Protein AF-A0A7J7FE25-F1 (afdb_monomer_lite)

InterPro domains:
  IPR002515 Zinc finger, C2H2C-type [PF01530] (8-36)
  IPR002515 Zinc finger, C2H2C-type [PF01530] (62-88)
  IPR002515 Zinc finger, C2H2C-type [PS51802] (1-43)
  IPR002515 Zinc finger, C2H2C-type [PS51802] (53-96)
  IPR036060 Zinc finger, C2H2C-type superfamily [SSF103637] (8-42)
  IPR036060 Zinc finger, C2H2C-type superfamily [SSF103637] (60-98)

Radius of gyration: 46.22 Å; chains: 1; bounding box: 80×57×125 Å

Sequence (240 aa):
MSLLCLSRCPVIGCDGQGHISGKYTSHRTASGCPLAAKRQKENPLNGAPLSWKLNKQELPHCPLPGCNGLGHVNNVFVTHRSLSGCPLNAQALKKSKVSEELMTIKLKATGGLESDEEIRHLDEEIKELNESNLKIEADMMKLQTQITSMESNLKTIEEENKLIEQNNESLLKELAGLSQALISSLADIQLPQMGPISEQNFEAYVNTLTDMYSNLERDYSPECKALLESIKQAVKGIHV

Organism: Diceros bicornis minor (NCBI:txid77932)

Structure (mmCIF, N/CA/C/O backbone):
data_AF-A0A7J7FE25-F1
#
_entry.id   AF-A0A7J7FE25-F1
#
loop_
_atom_site.group_PDB
_atom_site.id
_atom_site.type_symbol
_atom_site.label_atom_id
_atom_site.label_alt_id
_atom_site.label_comp_id
_atom_site.label_asym_id
_atom_site.label_entity_id
_atom_site.label_seq_id
_atom_site.pdbx_PDB_ins_code
_atom_site.Cartn_x
_atom_site.Cartn_y
_atom_site.Cartn_z
_atom_site.occupancy
_atom_site.B_iso_or_equiv
_atom_site.auth_seq_id
_atom_site.auth_comp_id
_atom_site.auth_asym_id
_atom_site.auth_atom_id
_atom_site.pdbx_PDB_model_num
ATOM 1 N N . MET A 1 1 ? -8.020 -5.555 -20.719 1.00 45.22 1 MET A N 1
ATOM 2 C CA . MET A 1 1 ? -8.120 -4.672 -21.908 1.00 45.22 1 MET A CA 1
ATOM 3 C C . MET A 1 1 ? -9.509 -4.038 -21.897 1.00 45.22 1 MET A C 1
ATOM 5 O O . MET A 1 1 ? -10.451 -4.769 -21.657 1.00 45.22 1 MET A O 1
ATOM 9 N N . SER A 1 2 ? -9.724 -2.726 -22.010 1.00 34.84 2 SER A N 1
ATOM 10 C CA . SER A 1 2 ? -9.142 -1.819 -23.004 1.00 34.84 2 SER A CA 1
ATOM 11 C C . SER A 1 2 ? -9.165 -0.356 -22.531 1.00 34.84 2 SER A C 1
ATOM 13 O O . SER A 1 2 ? -10.234 0.215 -22.329 1.00 34.84 2 SER A O 1
ATOM 15 N N . LEU A 1 3 ? -7.987 0.272 -22.434 1.00 42.31 3 LEU A N 1
ATOM 16 C CA . LEU A 1 3 ? -7.853 1.727 -22.514 1.00 42.31 3 LEU A CA 1
ATOM 17 C C . LEU A 1 3 ? -8.131 2.154 -23.960 1.00 42.31 3 LEU A C 1
ATOM 19 O O . LEU A 1 3 ? -7.289 1.960 -24.830 1.00 42.31 3 LEU A O 1
ATOM 23 N N . LEU A 1 4 ? -9.288 2.756 -24.220 1.00 42.91 4 LEU A N 1
ATOM 24 C CA . LEU A 1 4 ? -9.568 3.471 -25.470 1.00 42.91 4 LEU A CA 1
ATOM 25 C C . LEU A 1 4 ? -10.278 4.791 -25.144 1.00 42.91 4 LEU A C 1
ATOM 27 O O . LEU A 1 4 ? -11.385 5.068 -25.595 1.00 42.91 4 LEU A O 1
ATOM 31 N N . CYS A 1 5 ? -9.615 5.640 -24.354 1.00 40.72 5 CYS A N 1
ATOM 32 C CA . CYS A 1 5 ? -9.923 7.065 -24.363 1.00 40.72 5 CYS A CA 1
ATOM 33 C C . CYS A 1 5 ? -9.354 7.623 -25.674 1.00 40.72 5 CYS A C 1
ATOM 35 O O . CYS A 1 5 ? -8.157 7.887 -25.796 1.00 40.72 5 CYS A O 1
ATOM 37 N N . LEU A 1 6 ? -10.199 7.676 -26.704 1.00 47.25 6 LEU A N 1
ATOM 38 C CA . LEU A 1 6 ? -9.849 8.167 -28.030 1.00 47.25 6 LEU A CA 1
ATOM 39 C C . LEU A 1 6 ? -9.483 9.656 -27.917 1.00 47.25 6 LEU A C 1
ATOM 41 O O . LEU A 1 6 ? -10.339 10.533 -27.869 1.00 47.25 6 LEU A O 1
ATOM 45 N N . SER A 1 7 ? -8.181 9.905 -27.835 1.00 59.66 7 SER A N 1
ATOM 46 C CA . SER A 1 7 ? -7.477 11.186 -27.792 1.00 59.66 7 SER A CA 1
ATOM 47 C C . SER A 1 7 ? -7.975 12.191 -28.844 1.00 59.66 7 SER A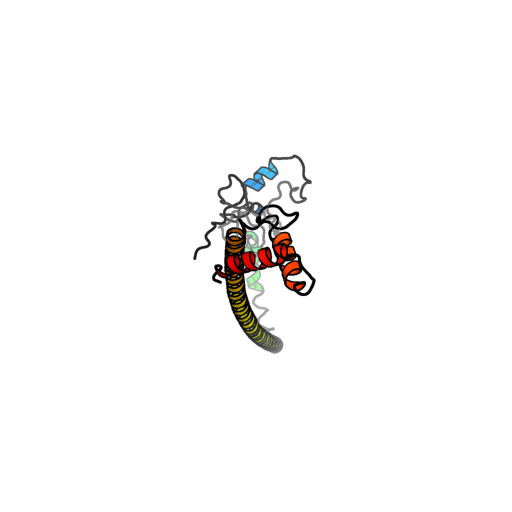 C 1
ATOM 49 O O . SER A 1 7 ? -7.418 12.279 -29.942 1.00 59.66 7 SER A O 1
ATOM 51 N N . ARG A 1 8 ? -9.034 12.934 -28.518 1.00 71.88 8 ARG A N 1
ATOM 52 C CA . ARG A 1 8 ? -9.567 14.052 -29.305 1.00 71.88 8 ARG A CA 1
ATOM 53 C C . ARG A 1 8 ? -8.902 15.363 -28.895 1.00 71.88 8 ARG A C 1
ATOM 55 O O . ARG A 1 8 ? -8.479 15.525 -27.754 1.00 71.88 8 ARG A O 1
ATOM 62 N N . CYS A 1 9 ? -8.826 16.301 -29.838 1.00 83.25 9 CYS A N 1
ATOM 63 C CA . CYS A 1 9 ? -8.342 17.651 -29.568 1.00 83.25 9 CYS A CA 1
ATOM 64 C C . CYS A 1 9 ? -9.198 18.328 -28.475 1.00 83.25 9 CYS A C 1
ATOM 66 O O . CYS A 1 9 ? -10.423 18.318 -28.596 1.00 83.25 9 CYS A O 1
ATOM 68 N N . PRO A 1 10 ? -8.595 18.961 -27.449 1.00 84.94 10 PRO A N 1
ATOM 69 C CA . PRO A 1 10 ? -9.332 19.597 -26.350 1.00 84.94 10 PRO A CA 1
ATOM 70 C C . PRO A 1 10 ? -10.000 20.934 -26.732 1.00 84.94 10 PRO A C 1
ATOM 72 O O . PRO A 1 10 ? -10.631 21.576 -25.896 1.00 84.94 10 PRO A O 1
ATOM 75 N N . VAL A 1 11 ? -9.852 21.399 -27.979 1.00 83.94 11 VAL A N 1
ATOM 76 C CA . VAL A 1 11 ? -10.404 22.682 -28.443 1.00 83.94 11 VAL A CA 1
ATOM 77 C C . VAL A 1 11 ? -11.897 22.535 -28.738 1.00 83.94 11 VAL A C 1
ATOM 79 O O . VAL A 1 11 ? -12.286 21.821 -29.660 1.00 83.94 11 VAL A O 1
ATOM 82 N N . ILE A 1 12 ? -12.737 23.255 -27.987 1.00 82.19 12 ILE A N 1
ATOM 83 C CA . ILE A 1 12 ? -14.201 23.205 -28.125 1.00 82.19 12 ILE A CA 1
ATOM 84 C C . ILE A 1 12 ? -14.641 23.626 -29.535 1.00 82.19 12 ILE A C 1
ATOM 86 O O . ILE A 1 12 ? -14.374 24.751 -29.985 1.00 82.19 12 ILE A O 1
ATOM 90 N N . GLY A 1 13 ? -15.341 22.710 -30.211 1.00 78.81 13 GLY A N 1
ATOM 91 C CA . GLY A 1 13 ? -15.794 22.854 -31.597 1.00 78.81 13 GLY A CA 1
ATOM 92 C C . GLY A 1 13 ? -14.765 22.426 -32.648 1.00 78.81 13 GLY A C 1
ATOM 93 O O . GLY A 1 13 ? -14.980 22.681 -33.828 1.00 78.81 13 GLY A O 1
ATOM 94 N N . CYS A 1 14 ? -13.652 21.805 -32.245 1.00 85.94 14 CYS A N 1
ATOM 95 C CA . CYS A 1 14 ? -12.693 21.195 -33.157 1.00 85.94 14 CYS A CA 1
ATOM 96 C C . CYS A 1 14 ? -12.960 19.692 -33.312 1.00 85.94 14 CYS A C 1
ATOM 98 O O . CYS A 1 14 ? -13.182 18.982 -32.333 1.00 85.94 14 CYS A O 1
ATOM 100 N N . ASP A 1 15 ? -12.896 19.200 -34.545 1.00 83.81 15 ASP A N 1
ATOM 101 C CA . ASP A 1 15 ? -13.119 17.799 -34.907 1.00 83.81 15 ASP A CA 1
ATOM 102 C C . ASP A 1 15 ? -11.829 16.954 -34.918 1.00 83.81 15 ASP A C 1
ATOM 104 O O . ASP A 1 15 ? -11.881 15.742 -35.121 1.00 83.81 15 ASP A O 1
ATOM 108 N N . GLY A 1 16 ? -10.670 17.576 -34.667 1.00 82.56 16 GLY A N 1
ATOM 109 C CA . GLY A 1 16 ? -9.362 16.916 -34.678 1.00 82.56 16 GLY A CA 1
ATOM 110 C C . GLY A 1 16 ? -8.754 16.743 -36.074 1.00 82.56 16 GLY A C 1
ATOM 111 O O . GLY A 1 16 ? -7.699 16.117 -36.192 1.00 82.56 16 GLY A O 1
ATOM 112 N N . GLN A 1 17 ? -9.371 17.295 -37.125 1.00 82.00 17 GLN A N 1
ATOM 113 C CA . GLN A 1 17 ? -8.855 17.211 -38.492 1.00 82.00 17 GLN A CA 1
ATOM 114 C C . GLN A 1 17 ? -7.869 18.337 -38.821 1.00 82.00 17 GLN A C 1
ATOM 116 O O . GLN A 1 17 ? -7.938 19.456 -38.303 1.00 82.00 17 GLN A O 1
ATOM 121 N N . GLY A 1 18 ? -6.916 18.019 -39.699 1.00 81.44 18 GLY A N 1
ATOM 122 C CA . GLY A 1 18 ? -5.832 18.916 -40.097 1.00 81.44 18 GLY A CA 1
ATOM 123 C C . GLY A 1 18 ? -4.853 19.221 -38.960 1.00 81.44 18 GLY A C 1
ATOM 124 O O . GLY A 1 18 ? -4.978 18.717 -37.850 1.00 81.44 18 GLY A O 1
ATOM 125 N N . HIS A 1 19 ? -3.853 20.056 -39.226 1.00 88.88 19 HIS A N 1
ATOM 126 C CA . HIS A 1 19 ? -2.882 20.514 -38.231 1.00 88.88 19 HIS A CA 1
ATOM 127 C C . HIS A 1 19 ? -2.435 21.932 -38.584 1.00 88.88 19 HIS A C 1
ATOM 129 O O . HIS A 1 19 ? -2.336 22.258 -39.764 1.00 88.88 19 HIS A O 1
ATOM 135 N N . ILE A 1 20 ? -2.122 22.774 -37.597 1.00 84.69 20 ILE A N 1
ATOM 136 C CA . ILE A 1 20 ? -1.723 24.183 -37.798 1.00 84.69 20 ILE A CA 1
ATOM 137 C C . ILE A 1 20 ? -0.572 24.347 -38.811 1.00 84.69 20 ILE A C 1
ATOM 139 O O . ILE A 1 20 ? -0.526 25.309 -39.571 1.00 84.69 20 ILE A O 1
ATOM 143 N N . SER A 1 21 ? 0.341 23.374 -38.865 1.00 77.75 21 SER A N 1
ATOM 144 C CA . SER A 1 21 ? 1.461 23.346 -39.819 1.00 77.75 21 SER A CA 1
ATOM 145 C C . SER A 1 21 ? 1.059 22.975 -41.258 1.00 77.75 21 SER A C 1
ATOM 147 O O . SER A 1 21 ? 1.904 23.074 -42.145 1.00 77.75 21 SER A O 1
ATOM 149 N N . GLY A 1 22 ? -0.152 22.459 -41.492 1.00 79.75 22 GLY A N 1
ATOM 150 C CA . GLY A 1 22 ? -0.623 21.971 -42.796 1.00 79.75 22 GLY A CA 1
ATOM 151 C C . GLY A 1 22 ? -0.014 20.642 -43.268 1.00 79.75 22 GLY A C 1
ATOM 152 O O . GLY A 1 22 ? -0.325 20.190 -44.362 1.00 79.75 22 GLY A O 1
ATOM 153 N N . LYS A 1 23 ? 0.862 20.018 -42.467 1.00 81.31 23 LYS A N 1
ATOM 154 C CA . LYS A 1 23 ? 1.604 18.793 -42.830 1.00 81.31 23 LYS A CA 1
ATOM 155 C C . LYS A 1 23 ? 0.944 17.491 -42.375 1.00 81.31 23 LYS A C 1
ATOM 157 O O . LYS A 1 23 ? 1.300 16.433 -42.873 1.00 81.31 23 LYS A O 1
ATOM 162 N N . TYR A 1 24 ? 0.022 17.567 -41.419 1.00 78.56 24 TYR A N 1
ATOM 163 C CA . TYR A 1 24 ? -0.640 16.404 -40.836 1.00 78.56 24 TYR A CA 1
ATOM 164 C C . TYR A 1 24 ? -2.145 16.509 -41.051 1.00 78.56 24 TYR A C 1
ATOM 166 O O . TYR A 1 24 ? -2.717 17.600 -40.986 1.00 78.56 24 TYR A O 1
ATOM 174 N N . THR A 1 25 ? -2.775 15.367 -41.305 1.00 83.44 25 THR A N 1
ATOM 175 C CA . THR A 1 25 ? -4.213 15.253 -41.585 1.00 83.44 25 THR A CA 1
ATOM 176 C C . THR A 1 25 ? -5.064 15.176 -40.318 1.00 83.44 25 THR A C 1
ATOM 178 O O . THR A 1 25 ? -6.281 15.310 -40.398 1.00 83.44 25 THR A O 1
ATOM 181 N N . SER A 1 26 ? -4.445 15.019 -39.145 1.00 85.75 26 SER A N 1
ATOM 182 C CA . SER A 1 26 ? -5.119 15.053 -37.846 1.00 85.75 26 SER A CA 1
ATOM 183 C C . SER A 1 26 ? -4.230 15.642 -36.752 1.00 85.75 26 SER A C 1
ATOM 185 O O . SER A 1 26 ? -3.005 15.720 -36.891 1.00 85.75 26 SER A O 1
ATOM 187 N N . HIS A 1 27 ? -4.856 16.052 -35.651 1.00 88.19 27 HIS A N 1
ATOM 188 C CA . HIS A 1 27 ? -4.193 16.547 -34.451 1.00 88.19 27 HIS A CA 1
ATOM 189 C C . HIS A 1 27 ? -4.965 16.132 -33.192 1.00 88.19 27 HIS A C 1
ATOM 191 O O . HIS A 1 27 ? -6.155 15.825 -33.234 1.00 88.19 27 HIS A O 1
ATOM 197 N N . ARG A 1 28 ? -4.275 16.125 -32.047 1.00 88.44 28 ARG A N 1
ATOM 198 C CA . ARG A 1 28 ? -4.843 15.694 -30.754 1.00 88.44 28 ARG A CA 1
ATOM 199 C C . ARG A 1 28 ? -4.622 16.706 -29.626 1.00 88.44 28 ARG A C 1
ATOM 201 O O . ARG A 1 28 ? -5.140 16.531 -28.533 1.00 88.44 28 ARG A O 1
ATOM 208 N N . THR A 1 29 ? -3.882 17.780 -29.891 1.00 81.00 29 THR A N 1
ATOM 209 C CA . THR A 1 29 ? -3.495 18.805 -28.912 1.00 81.00 29 THR A CA 1
ATOM 210 C C . THR A 1 29 ? -3.935 20.196 -29.368 1.00 81.00 29 THR A C 1
ATOM 212 O O . THR A 1 29 ? -4.052 20.461 -30.566 1.00 81.00 29 THR A O 1
ATOM 215 N N . ALA A 1 30 ? -4.142 21.116 -28.418 1.00 81.38 30 ALA A N 1
ATOM 216 C CA . ALA A 1 30 ? -4.541 22.494 -28.722 1.00 81.38 30 ALA A CA 1
ATOM 217 C C . ALA A 1 30 ? -3.481 23.265 -29.530 1.00 81.38 30 ALA A C 1
ATOM 219 O O . ALA A 1 30 ? -3.831 24.064 -30.394 1.00 81.38 30 ALA A O 1
ATOM 220 N N . SER A 1 31 ? -2.193 22.991 -29.302 1.00 82.00 31 SER A N 1
ATOM 221 C CA . SER A 1 31 ? -1.075 23.616 -30.024 1.00 82.00 31 SER A CA 1
ATOM 222 C C . SER A 1 31 ? -1.020 23.227 -31.503 1.00 82.00 31 SER A C 1
ATOM 224 O O . SER A 1 31 ? -0.622 24.034 -32.339 1.00 82.00 31 SER A O 1
ATOM 226 N N . GLY A 1 32 ? -1.461 22.014 -31.844 1.00 83.62 32 GLY A N 1
ATOM 227 C CA . GLY A 1 32 ? -1.573 21.541 -33.223 1.00 83.62 32 GLY A CA 1
ATOM 228 C C . GLY A 1 32 ? -2.872 21.951 -33.922 1.00 83.62 32 GLY A C 1
ATOM 229 O O . GLY A 1 32 ? -3.012 21.712 -35.120 1.00 83.62 32 GLY A O 1
ATOM 230 N N . CYS A 1 33 ? -3.822 22.561 -33.207 1.00 88.69 33 CYS A N 1
ATOM 231 C CA . CYS A 1 33 ? -5.174 22.810 -33.695 1.00 88.69 33 CYS A CA 1
ATOM 232 C C . CYS A 1 33 ? -5.250 24.036 -34.629 1.00 88.69 33 CYS A C 1
ATOM 234 O O . CYS A 1 33 ? -5.025 25.164 -34.179 1.00 88.69 33 CYS A O 1
ATOM 236 N N . PRO A 1 34 ? -5.686 23.881 -35.896 1.00 87.06 34 PRO A N 1
ATOM 237 C CA . PRO A 1 34 ? -5.885 25.010 -36.813 1.00 87.06 34 PRO A CA 1
ATOM 238 C C . PRO A 1 34 ? -6.923 26.018 -36.296 1.00 87.06 34 PRO A C 1
ATOM 240 O O . PRO A 1 34 ? -6.765 27.230 -36.443 1.00 87.06 34 PRO A O 1
ATOM 243 N N . LEU A 1 35 ? -7.981 25.510 -35.657 1.00 84.75 35 LEU A N 1
ATOM 244 C CA . LEU A 1 35 ? -9.101 26.308 -35.162 1.00 84.75 35 LEU A CA 1
ATOM 245 C C . LEU A 1 35 ? -8.702 27.200 -33.970 1.00 84.75 35 LEU A C 1
ATOM 247 O O . LEU A 1 35 ? -9.064 28.376 -33.937 1.00 84.75 35 LEU A O 1
ATOM 251 N N . ALA A 1 36 ? -7.884 26.690 -33.042 1.00 83.94 36 ALA A N 1
ATOM 252 C CA . ALA A 1 36 ? -7.311 27.480 -31.949 1.00 83.94 36 ALA A CA 1
ATOM 253 C C . ALA A 1 36 ? -6.358 28.571 -32.459 1.00 83.94 36 ALA A C 1
ATOM 255 O O . ALA A 1 36 ? -6.428 29.712 -32.006 1.00 83.94 36 ALA A O 1
ATOM 256 N N . ALA A 1 37 ? -5.524 28.247 -33.453 1.00 81.38 37 ALA A N 1
ATOM 257 C CA . ALA A 1 37 ? -4.622 29.210 -34.081 1.00 81.38 37 ALA A CA 1
ATOM 258 C C . ALA A 1 37 ? -5.371 30.358 -34.772 1.00 81.38 37 ALA A C 1
ATOM 260 O O . ALA A 1 37 ? -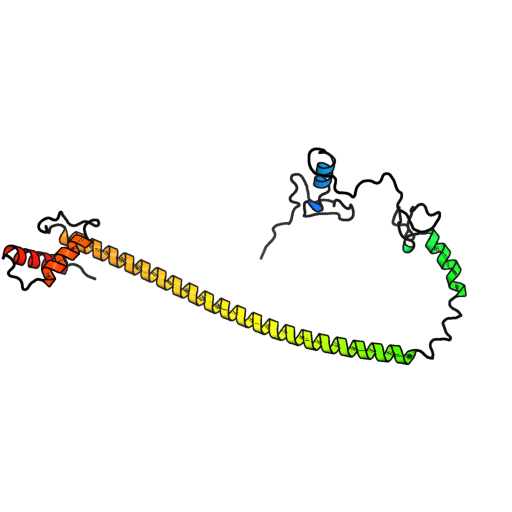4.947 31.512 -34.700 1.00 81.38 37 ALA A O 1
ATOM 261 N N . LYS A 1 38 ? -6.505 30.055 -35.419 1.00 80.81 38 LYS A N 1
ATOM 262 C CA . LYS A 1 38 ? -7.354 31.068 -36.054 1.00 80.81 38 LYS A CA 1
ATOM 263 C C . LYS A 1 38 ? -7.978 32.009 -35.016 1.00 80.81 38 LYS A C 1
ATOM 265 O O . LYS A 1 38 ? -7.879 33.218 -35.186 1.00 80.81 38 LYS A O 1
ATOM 270 N N . ARG A 1 39 ? -8.519 31.472 -33.912 1.00 78.25 39 ARG A N 1
ATOM 271 C CA . ARG A 1 39 ? -9.112 32.273 -32.819 1.00 78.25 39 ARG A CA 1
ATOM 272 C C . ARG A 1 39 ? -8.103 33.212 -32.149 1.00 78.25 39 ARG A C 1
ATOM 274 O O . ARG A 1 39 ? -8.448 34.341 -31.831 1.00 78.25 39 ARG A O 1
ATOM 281 N N . GLN A 1 40 ? -6.852 32.778 -31.992 1.00 66.88 40 GLN A N 1
ATOM 282 C CA . GLN A 1 40 ? -5.766 33.623 -31.473 1.00 66.88 40 GLN A CA 1
ATOM 283 C C . GLN A 1 40 ? -5.391 34.768 -32.427 1.00 66.88 40 GLN A C 1
ATOM 285 O O . GLN A 1 40 ? -5.022 35.847 -31.981 1.00 66.88 40 GLN A O 1
ATOM 290 N N . LYS A 1 41 ? -5.510 34.560 -33.743 1.00 64.44 41 LYS A N 1
ATOM 291 C CA . LYS A 1 41 ? -5.221 35.594 -34.748 1.00 64.44 41 LYS A CA 1
ATOM 292 C C . LYS A 1 41 ? -6.334 36.648 -34.862 1.00 64.44 41 LYS A C 1
ATOM 294 O O . LYS A 1 41 ? -6.073 37.744 -35.343 1.00 64.44 41 LYS A O 1
ATOM 299 N N . GLU A 1 42 ? -7.554 36.312 -34.447 1.00 58.12 42 GLU A N 1
ATOM 300 C CA . GLU A 1 42 ? -8.756 37.143 -34.623 1.00 58.12 42 GLU A CA 1
ATOM 301 C C . GLU A 1 42 ? -9.125 37.969 -33.371 1.00 58.12 42 GLU A C 1
ATOM 303 O O . GLU A 1 42 ? -9.978 38.844 -33.457 1.00 58.12 42 GLU A O 1
ATOM 308 N N . ASN A 1 43 ? -8.456 37.754 -32.227 1.00 44.25 43 ASN A N 1
ATOM 309 C CA . ASN A 1 43 ? -8.716 38.463 -30.966 1.00 44.25 43 ASN A CA 1
ATOM 310 C C . ASN A 1 43 ? -7.510 39.322 -30.517 1.00 44.25 43 ASN A C 1
ATOM 312 O O . ASN A 1 43 ? -6.665 38.833 -29.764 1.00 44.25 43 ASN A O 1
ATOM 316 N N . PRO A 1 44 ? -7.393 40.595 -30.942 1.00 50.19 44 PRO A N 1
ATOM 317 C CA . PRO A 1 44 ? -6.290 41.465 -30.551 1.00 50.19 44 PRO A CA 1
ATOM 318 C C . PRO A 1 44 ? -6.608 42.209 -29.245 1.00 50.19 44 PRO A C 1
ATOM 320 O O . PRO A 1 44 ? -6.666 43.437 -29.226 1.00 50.19 44 PRO A O 1
ATOM 323 N N . LEU A 1 45 ? -6.819 41.488 -28.141 1.00 48.66 45 LEU A N 1
ATOM 324 C CA . LEU A 1 45 ? -6.867 42.125 -26.824 1.00 48.66 45 LEU A CA 1
ATOM 325 C C . LEU A 1 45 ? -6.153 41.270 -25.769 1.00 48.66 45 LEU A C 1
ATOM 327 O O . LEU A 1 45 ? -6.643 40.222 -25.358 1.00 48.66 45 LEU A O 1
ATOM 331 N N . ASN A 1 46 ? -5.002 41.800 -25.347 1.00 42.00 46 ASN A N 1
ATOM 332 C CA . ASN A 1 46 ? -4.117 41.399 -24.250 1.00 42.00 46 ASN A CA 1
ATOM 333 C C . ASN A 1 46 ? -3.269 40.126 -24.404 1.00 42.00 46 ASN A C 1
ATOM 335 O O . ASN A 1 46 ? -3.688 39.012 -24.113 1.00 42.00 46 ASN A O 1
ATOM 339 N N . GLY A 1 47 ? -1.993 40.360 -24.722 1.00 33.72 47 GLY A N 1
ATOM 340 C CA . GLY A 1 47 ? -0.888 39.413 -24.581 1.00 33.72 47 GLY A CA 1
ATOM 341 C C . GLY A 1 47 ? 0.187 39.709 -25.620 1.00 33.72 47 GLY A C 1
ATOM 342 O O . GLY A 1 47 ? -0.098 39.664 -26.810 1.00 33.72 47 GLY A O 1
ATOM 343 N N . ALA A 1 48 ? 1.388 40.080 -25.175 1.00 36.28 48 ALA A N 1
ATOM 344 C CA . ALA A 1 48 ? 2.514 40.534 -25.997 1.00 36.28 48 ALA A CA 1
ATOM 345 C C . ALA A 1 48 ? 2.705 39.742 -27.314 1.00 36.28 48 ALA A C 1
ATOM 347 O O . ALA A 1 48 ? 2.570 38.514 -27.317 1.00 36.28 48 ALA A O 1
ATOM 348 N N . PRO A 1 49 ? 3.063 40.403 -28.433 1.00 38.81 49 PRO A N 1
ATOM 349 C CA . PRO A 1 49 ? 3.280 39.706 -29.690 1.00 38.81 49 PRO A CA 1
ATOM 350 C C . PRO A 1 49 ? 4.482 38.770 -29.544 1.00 38.81 49 PRO A C 1
ATOM 352 O O . PRO A 1 49 ? 5.614 39.210 -29.347 1.00 38.81 49 PRO A O 1
ATOM 355 N N . LEU A 1 50 ? 4.244 37.463 -29.661 1.00 38.03 50 LEU A N 1
ATOM 356 C CA . LEU A 1 50 ? 5.322 36.502 -29.857 1.00 38.03 50 LEU A CA 1
ATOM 357 C C . LEU A 1 50 ? 6.048 36.864 -31.160 1.00 38.03 50 LEU A C 1
ATOM 359 O O . LEU A 1 50 ? 5.457 36.881 -32.244 1.00 38.03 50 LEU A O 1
ATOM 363 N N . SER A 1 51 ? 7.336 37.163 -31.017 1.00 42.56 51 SER A N 1
ATOM 364 C CA . SER A 1 51 ? 8.265 37.694 -32.019 1.00 42.56 51 SER A CA 1
ATOM 365 C C . SER A 1 51 ? 8.603 36.695 -33.141 1.00 42.56 51 SER A C 1
ATOM 367 O O . SER A 1 51 ? 9.748 36.293 -33.313 1.00 42.56 51 SER A O 1
ATOM 369 N N . TRP A 1 52 ? 7.607 36.227 -33.901 1.00 41.47 52 TRP A N 1
ATOM 370 C CA . TRP A 1 52 ? 7.855 35.350 -35.061 1.00 41.47 52 TRP A CA 1
ATOM 371 C C . TRP A 1 52 ? 6.957 35.603 -36.277 1.00 41.47 52 TRP A C 1
ATOM 373 O O . TRP A 1 52 ? 7.036 34.885 -37.275 1.00 41.47 52 TRP A O 1
ATOM 383 N N . LYS A 1 53 ? 6.109 36.637 -36.246 1.00 41.75 53 LYS A N 1
ATOM 384 C CA . LYS A 1 53 ? 5.262 37.010 -37.389 1.00 41.75 53 LYS A CA 1
ATOM 385 C C . LYS A 1 53 ? 5.322 38.509 -37.678 1.00 41.75 53 LYS A C 1
ATOM 387 O O . LYS A 1 53 ? 4.306 39.190 -37.702 1.00 41.75 53 LYS A O 1
ATOM 392 N N . LEU A 1 54 ? 6.519 38.989 -37.995 1.00 41.44 54 LEU A N 1
ATOM 393 C CA . LEU A 1 54 ? 6.682 40.087 -38.940 1.00 41.44 54 LEU A CA 1
ATOM 394 C C . LEU A 1 54 ? 7.597 39.598 -40.062 1.00 41.44 54 LEU A C 1
ATOM 396 O O . LEU A 1 54 ? 8.804 39.775 -40.008 1.00 41.44 54 LEU A O 1
ATOM 400 N N . ASN A 1 55 ? 7.021 38.979 -41.088 1.00 31.69 55 ASN A N 1
ATOM 401 C CA . ASN A 1 55 ? 7.514 39.286 -42.419 1.00 31.69 55 ASN A CA 1
ATOM 402 C C . ASN A 1 55 ? 6.367 39.231 -43.419 1.00 31.69 55 ASN A C 1
ATOM 404 O O . ASN A 1 55 ? 5.585 38.276 -43.476 1.00 31.69 55 ASN A O 1
ATOM 408 N N . LYS A 1 56 ? 6.264 40.329 -44.157 1.00 35.97 56 LYS A N 1
ATOM 409 C CA . LYS A 1 56 ? 5.477 40.459 -45.373 1.00 35.97 56 LYS A CA 1
ATOM 410 C C . LYS A 1 56 ? 6.043 39.465 -46.399 1.00 35.97 56 LYS A C 1
ATOM 412 O O . LYS A 1 56 ? 7.160 38.993 -46.242 1.00 35.97 56 LYS A O 1
ATOM 417 N N . GLN A 1 57 ? 5.226 39.115 -47.389 1.00 45.53 57 GLN A N 1
ATOM 418 C CA . GLN A 1 57 ? 5.572 38.357 -48.601 1.00 45.53 57 GLN A CA 1
ATOM 419 C C . GLN A 1 57 ? 7.080 38.191 -48.863 1.00 45.53 57 GLN A C 1
ATOM 421 O O . GLN A 1 57 ? 7.679 39.060 -49.481 1.00 45.53 57 GLN A O 1
ATOM 426 N N . GLU A 1 58 ? 7.668 37.059 -48.484 1.00 43.38 58 GLU A N 1
ATOM 427 C CA . GLU A 1 58 ? 8.930 36.625 -49.079 1.00 43.38 58 GLU A CA 1
ATOM 428 C C . GLU A 1 58 ? 8.773 35.189 -49.567 1.00 43.38 58 GLU A C 1
ATOM 430 O O . GLU A 1 58 ? 8.408 34.272 -48.826 1.00 43.38 58 GLU A O 1
ATOM 435 N N . LEU A 1 59 ? 8.942 35.051 -50.882 1.00 52.84 59 LEU A N 1
ATOM 436 C CA . LEU A 1 59 ? 8.969 33.811 -51.647 1.00 52.84 59 LEU A CA 1
ATOM 437 C C . LEU A 1 59 ? 9.865 32.757 -50.960 1.00 52.84 59 LEU A C 1
ATOM 439 O O . LEU A 1 59 ? 10.862 33.124 -50.339 1.00 52.84 59 LEU A O 1
ATOM 443 N N . PRO A 1 60 ? 9.588 31.445 -51.095 1.00 57.31 60 PRO A N 1
ATOM 444 C CA . PRO A 1 60 ? 10.468 30.409 -50.559 1.00 57.31 60 PRO A CA 1
ATOM 445 C C . PRO A 1 60 ? 11.848 30.508 -51.229 1.00 57.31 60 PRO A C 1
ATOM 447 O O . PRO A 1 60 ? 12.004 30.152 -52.395 1.00 57.31 60 PRO A O 1
ATOM 450 N N . HIS A 1 61 ? 12.848 31.021 -50.510 1.00 64.88 61 HIS A N 1
ATOM 451 C CA . HIS A 1 61 ? 14.168 31.274 -51.081 1.00 64.88 61 HIS A CA 1
ATOM 452 C C . HIS A 1 61 ? 14.917 29.948 -51.263 1.00 64.88 61 HIS A C 1
ATOM 454 O O . HIS A 1 61 ? 15.514 29.404 -50.338 1.00 64.88 61 HIS A O 1
ATOM 460 N N . CYS A 1 62 ? 14.885 29.412 -52.484 1.00 78.94 62 CYS A N 1
ATOM 461 C CA . CYS A 1 62 ? 15.901 28.473 -52.939 1.00 78.94 62 CYS A CA 1
ATOM 462 C C . CYS A 1 62 ? 17.241 29.222 -52.977 1.00 78.94 62 CYS A C 1
ATOM 464 O O . CYS A 1 62 ? 17.289 30.284 -53.594 1.00 78.94 62 CYS A O 1
ATOM 466 N N . PRO A 1 63 ? 18.330 28.718 -52.376 1.00 79.31 63 PRO A N 1
ATOM 467 C CA . PRO A 1 63 ? 19.607 29.439 -52.327 1.00 79.31 63 PRO A CA 1
ATOM 468 C C . PRO A 1 63 ? 20.312 29.529 -53.696 1.00 79.31 63 PRO A C 1
ATOM 470 O O . PRO A 1 63 ? 21.402 30.085 -53.780 1.00 79.31 63 PRO A O 1
ATOM 473 N N . LEU A 1 64 ? 19.715 28.991 -54.770 1.00 77.88 64 LEU A N 1
ATOM 474 C CA . LEU A 1 64 ? 20.226 29.138 -56.129 1.00 77.88 64 LEU A CA 1
ATOM 475 C C . LEU A 1 64 ? 19.930 30.560 -56.654 1.00 77.88 64 LEU A C 1
ATOM 477 O O . LEU A 1 64 ? 18.752 30.917 -56.774 1.00 77.88 64 LEU A O 1
ATOM 481 N N . PRO A 1 65 ? 20.953 31.363 -57.009 1.00 77.88 65 PRO A N 1
ATOM 482 C CA . PRO A 1 65 ? 20.754 32.704 -57.553 1.00 77.88 65 PRO A CA 1
ATOM 483 C C . PRO A 1 65 ? 19.892 32.665 -58.821 1.00 77.88 65 PRO A C 1
ATOM 485 O O . PRO A 1 65 ? 20.132 31.856 -59.715 1.00 77.88 65 PRO A O 1
ATOM 488 N N . GLY A 1 66 ? 18.871 33.523 -58.899 1.00 75.25 66 GLY A N 1
ATOM 489 C CA . GLY A 1 66 ? 17.937 33.565 -60.033 1.00 75.25 66 GLY A CA 1
ATOM 490 C C . GLY A 1 66 ? 16.837 32.493 -60.016 1.00 75.25 66 GLY A C 1
ATOM 491 O O . GLY A 1 66 ? 16.014 32.456 -60.928 1.00 75.25 66 GLY A O 1
ATOM 492 N N . CYS A 1 67 ? 16.774 31.642 -58.986 1.00 84.75 67 CYS A N 1
ATOM 493 C CA . CYS A 1 67 ? 15.674 30.702 -58.804 1.00 84.75 67 CYS A CA 1
ATOM 494 C C . CYS A 1 67 ? 14.523 31.335 -58.008 1.00 84.75 67 CYS A C 1
ATOM 496 O O . CYS A 1 67 ? 14.719 31.860 -56.916 1.00 84.75 67 CYS A O 1
ATOM 498 N N . ASN A 1 68 ? 13.299 31.220 -58.523 1.00 80.81 68 ASN A N 1
ATOM 499 C CA . ASN A 1 68 ? 12.090 31.765 -57.894 1.00 80.81 68 ASN A CA 1
ATOM 500 C C . ASN A 1 68 ? 11.412 30.810 -56.888 1.00 80.81 68 ASN A C 1
ATOM 502 O O . ASN A 1 68 ? 10.329 31.116 -56.394 1.00 80.81 68 ASN A O 1
ATOM 506 N N . GLY A 1 69 ? 12.005 29.642 -56.609 1.00 79.62 69 GLY A N 1
ATOM 507 C CA . GLY A 1 69 ? 11.453 28.660 -55.667 1.00 79.62 69 GLY A CA 1
ATOM 508 C C . GLY A 1 69 ? 10.207 27.915 -56.167 1.00 79.62 69 GLY A C 1
ATOM 509 O O . GLY A 1 69 ? 9.541 27.241 -55.379 1.00 79.62 69 GLY A O 1
ATOM 510 N N . LEU A 1 70 ? 9.868 28.010 -57.458 1.00 82.38 70 LEU A N 1
ATOM 511 C CA . LEU A 1 70 ? 8.726 27.306 -58.052 1.00 82.38 70 LEU A CA 1
ATOM 512 C C . LEU A 1 70 ? 9.120 25.933 -58.622 1.00 82.38 70 LEU A C 1
ATOM 514 O O . LEU A 1 70 ? 10.241 25.724 -59.086 1.00 82.38 70 LEU A O 1
ATOM 518 N N . GLY A 1 71 ? 8.176 24.990 -58.579 1.00 81.56 71 GLY A N 1
ATOM 519 C CA . GLY A 1 71 ? 8.359 23.599 -59.009 1.00 81.56 71 GLY A CA 1
ATOM 520 C C . GLY A 1 71 ? 9.270 22.778 -58.088 1.00 81.56 71 GLY A C 1
ATOM 521 O O . GLY A 1 71 ? 9.799 23.292 -57.108 1.00 81.56 71 GLY A O 1
ATOM 522 N N . HIS A 1 72 ? 9.462 21.494 -58.396 1.00 89.94 72 HIS A N 1
ATOM 523 C CA . HIS A 1 72 ? 10.373 20.591 -57.682 1.00 89.94 72 HIS A CA 1
ATOM 524 C C . HIS A 1 72 ? 10.954 19.565 -58.658 1.00 89.94 72 HIS A C 1
ATOM 526 O O . HIS A 1 72 ? 10.262 19.162 -59.588 1.00 89.94 72 HIS A O 1
ATOM 532 N N . VAL A 1 73 ? 12.181 19.090 -58.429 1.00 86.38 73 VAL A N 1
ATOM 533 C CA . VAL A 1 73 ? 12.874 18.108 -59.297 1.00 86.38 73 VAL A CA 1
ATOM 534 C C . VAL A 1 73 ? 12.098 16.797 -59.520 1.00 86.38 73 VAL A C 1
ATOM 536 O O . VAL A 1 73 ? 12.268 16.141 -60.540 1.00 86.38 73 VAL A O 1
ATOM 539 N N . ASN A 1 74 ? 11.211 16.444 -58.588 1.00 82.62 74 ASN A N 1
ATOM 540 C CA . ASN A 1 74 ? 10.342 15.262 -58.677 1.00 82.62 74 ASN A CA 1
ATOM 541 C C . ASN A 1 74 ? 8.995 15.546 -59.365 1.00 82.62 74 ASN A C 1
ATOM 543 O O . ASN A 1 74 ? 8.168 14.649 -59.448 1.00 82.62 74 ASN A O 1
ATOM 547 N N . ASN A 1 75 ? 8.716 16.790 -59.762 1.00 79.69 75 ASN A N 1
ATOM 548 C CA . ASN A 1 75 ? 7.452 17.249 -60.357 1.00 79.69 75 ASN A CA 1
ATOM 549 C C . ASN A 1 75 ? 6.178 17.058 -59.498 1.00 79.69 75 ASN A C 1
ATOM 551 O O . ASN A 1 75 ? 5.093 17.416 -59.942 1.00 79.69 75 ASN A O 1
ATOM 555 N N . VAL A 1 76 ? 6.291 16.556 -58.263 1.00 82.06 76 VAL A N 1
ATOM 556 C CA . VAL A 1 76 ? 5.156 16.357 -57.335 1.00 82.06 76 VAL A CA 1
ATOM 557 C C . VAL A 1 76 ? 4.797 17.630 -56.558 1.00 82.06 76 VAL A C 1
ATOM 559 O O . VAL A 1 76 ? 3.643 17.833 -56.190 1.00 82.06 76 VAL A O 1
ATOM 562 N N . PHE A 1 77 ? 5.772 18.504 -56.297 1.00 80.81 77 PHE A N 1
ATOM 563 C CA . PHE A 1 77 ? 5.571 19.707 -55.488 1.00 80.81 77 PHE A CA 1
ATOM 564 C C . PHE A 1 77 ? 5.624 20.971 -56.346 1.00 80.81 77 PHE A C 1
ATOM 566 O O . PHE A 1 77 ? 6.480 21.120 -57.216 1.00 80.81 77 PHE A O 1
ATOM 573 N N . VAL A 1 78 ? 4.719 21.907 -56.058 1.00 81.31 78 VAL A N 1
ATOM 574 C CA . VAL A 1 78 ? 4.588 23.181 -56.785 1.00 81.31 78 VAL A CA 1
ATOM 575 C C . VAL A 1 78 ? 5.616 24.235 -56.363 1.00 81.31 78 VAL A C 1
ATOM 577 O O . VAL A 1 78 ? 5.782 25.237 -57.054 1.00 81.31 78 VAL A O 1
ATOM 580 N N . THR A 1 79 ? 6.322 24.019 -55.251 1.00 83.25 79 THR A N 1
ATOM 581 C CA . THR A 1 79 ? 7.394 24.895 -54.760 1.00 83.25 79 THR A CA 1
ATOM 582 C C . THR A 1 79 ? 8.536 24.084 -54.157 1.00 83.25 79 THR A C 1
ATOM 584 O O . THR A 1 79 ? 8.347 22.965 -53.673 1.00 83.25 79 THR A O 1
ATOM 587 N N . HIS A 1 80 ? 9.727 24.673 -54.149 1.00 85.19 80 HIS A N 1
ATOM 588 C CA . HIS A 1 80 ? 10.910 24.150 -53.484 1.00 85.19 80 HIS A CA 1
ATOM 589 C C . HIS A 1 80 ? 11.648 25.282 -52.766 1.00 85.19 80 HIS A C 1
ATOM 591 O O . HIS A 1 80 ? 11.437 26.463 -53.012 1.00 85.19 80 HIS A O 1
ATOM 597 N N . ARG A 1 81 ? 12.519 24.901 -51.836 1.00 86.38 81 ARG A N 1
ATOM 598 C CA . ARG A 1 81 ? 13.244 25.835 -50.956 1.00 86.38 81 ARG A CA 1
ATOM 599 C C . ARG A 1 81 ? 14.706 25.442 -50.739 1.00 86.38 81 ARG A C 1
ATOM 601 O O . ARG A 1 81 ? 15.434 26.136 -50.053 1.00 86.38 81 ARG A O 1
ATOM 608 N N . SER A 1 82 ? 15.152 24.337 -51.335 1.00 80.88 82 SER A N 1
ATOM 609 C CA . SER A 1 82 ? 16.521 23.824 -51.227 1.00 80.88 82 SER A CA 1
ATOM 610 C C . SER A 1 82 ? 17.099 23.509 -52.607 1.00 80.88 82 SER A C 1
ATOM 612 O O . SER A 1 82 ? 16.350 23.303 -53.564 1.00 80.88 82 SER A O 1
ATOM 614 N N . LEU A 1 83 ? 18.433 23.447 -52.707 1.00 81.38 83 LEU A N 1
ATOM 615 C CA . LEU A 1 83 ? 19.143 23.079 -53.942 1.00 81.38 83 LEU A CA 1
ATOM 616 C C . LEU A 1 83 ? 18.790 21.670 -54.425 1.00 81.38 83 LEU A C 1
ATOM 618 O O . LEU A 1 83 ? 18.692 21.444 -55.628 1.00 81.38 83 LEU A O 1
ATOM 622 N N . SER A 1 84 ? 18.561 20.736 -53.500 1.00 83.62 84 SER A N 1
ATOM 623 C CA . SER A 1 84 ? 18.215 19.346 -53.819 1.00 83.62 84 SER A CA 1
ATOM 624 C C . SER A 1 84 ? 16.842 19.227 -54.474 1.00 83.62 84 SER A C 1
ATOM 626 O O . SER A 1 84 ? 16.651 18.403 -55.359 1.00 83.62 84 SER A O 1
ATOM 628 N N . GLY A 1 85 ? 15.890 20.066 -54.060 1.00 81.62 85 GLY A N 1
ATOM 629 C CA . GLY A 1 85 ? 14.563 20.125 -54.671 1.00 81.62 85 GLY A CA 1
ATOM 630 C C . GLY A 1 85 ? 14.506 20.992 -55.928 1.00 81.62 85 GLY A C 1
ATOM 631 O O . GLY A 1 85 ? 13.487 20.987 -56.616 1.00 81.62 85 GLY A O 1
ATOM 632 N N . CYS A 1 86 ? 15.568 21.745 -56.228 1.00 89.00 86 CYS A N 1
ATOM 633 C CA . CYS A 1 86 ? 15.579 22.731 -57.297 1.00 89.00 86 CYS A CA 1
ATOM 634 C C . CYS A 1 86 ? 15.774 22.068 -58.671 1.00 89.00 86 CYS A C 1
ATOM 636 O O . CYS A 1 86 ? 16.831 21.479 -58.922 1.00 89.00 86 CYS A O 1
ATOM 638 N N . PRO A 1 87 ? 14.811 22.202 -59.602 1.00 85.44 87 PRO A N 1
ATOM 639 C CA . PRO A 1 87 ? 14.943 21.626 -60.937 1.00 85.44 87 PRO A CA 1
ATOM 640 C C . PRO A 1 87 ? 16.094 22.256 -61.738 1.00 85.44 87 PRO A C 1
ATOM 642 O O . PRO A 1 87 ? 16.751 21.555 -62.504 1.00 85.44 87 PRO A O 1
ATOM 645 N N . LEU A 1 88 ? 16.394 23.544 -61.524 1.00 84.69 88 LEU A N 1
ATOM 646 C CA . LEU A 1 88 ? 17.501 24.240 -62.193 1.00 84.69 88 LEU A CA 1
ATOM 647 C C . LEU A 1 88 ? 18.873 23.733 -61.713 1.00 84.69 88 LEU A C 1
ATOM 649 O O . LEU A 1 88 ? 19.753 23.458 -62.527 1.00 84.69 88 LEU A O 1
ATOM 653 N N . ASN A 1 89 ? 19.044 23.530 -60.402 1.00 84.19 89 ASN A N 1
ATOM 654 C CA . ASN A 1 89 ? 20.296 23.021 -59.831 1.00 84.19 89 ASN A CA 1
ATOM 655 C C . ASN A 1 89 ? 20.589 21.573 -60.265 1.00 84.19 89 ASN A C 1
ATOM 657 O O . ASN A 1 89 ? 21.721 21.230 -60.604 1.00 84.19 89 ASN A O 1
ATOM 661 N N . ALA A 1 90 ? 19.557 20.723 -60.312 1.00 83.12 90 ALA A N 1
ATOM 662 C CA . ALA A 1 90 ? 19.695 19.334 -60.745 1.00 83.12 90 ALA A CA 1
ATOM 663 C C . ALA A 1 90 ? 20.226 19.208 -62.187 1.00 83.12 90 ALA A C 1
ATOM 665 O O . ALA A 1 90 ? 20.952 18.264 -62.505 1.00 83.12 90 ALA A O 1
ATOM 666 N N . GLN A 1 91 ? 19.893 20.163 -63.060 1.00 79.00 91 GLN A N 1
ATOM 667 C CA . GLN A 1 91 ? 20.385 20.197 -64.439 1.00 79.00 91 GLN A CA 1
ATOM 668 C C . GLN A 1 91 ? 21.837 20.687 -64.536 1.00 79.00 91 GLN A C 1
ATOM 670 O O . GLN A 1 91 ? 22.592 20.175 -65.362 1.00 79.00 91 GLN A O 1
ATOM 675 N N . ALA A 1 92 ? 22.250 21.629 -63.682 1.00 77.19 92 ALA A N 1
ATOM 676 C CA . ALA A 1 92 ? 23.625 22.129 -63.641 1.00 77.19 92 ALA A CA 1
ATOM 677 C C . ALA A 1 92 ? 24.622 21.046 -63.185 1.00 77.19 92 ALA A C 1
ATOM 679 O O . ALA A 1 92 ? 25.651 20.838 -63.826 1.00 77.19 92 ALA A O 1
ATOM 680 N N . LEU A 1 93 ? 24.278 20.278 -62.144 1.00 72.75 93 LEU A N 1
ATOM 681 C CA . LEU A 1 93 ? 25.142 19.218 -61.602 1.00 72.75 93 LEU A CA 1
ATOM 682 C C . LEU A 1 93 ? 25.397 18.073 -62.595 1.00 72.75 93 LEU A C 1
ATOM 684 O O . LEU A 1 93 ? 26.493 17.511 -62.629 1.00 72.75 93 LEU A O 1
ATOM 688 N N . LYS A 1 94 ? 24.417 17.743 -63.446 1.00 63.25 94 LYS A N 1
ATOM 689 C CA . LYS A 1 94 ? 24.572 16.692 -64.468 1.00 63.25 94 LYS A CA 1
ATOM 690 C C . LYS A 1 94 ? 25.591 17.050 -65.553 1.00 63.25 94 LYS A C 1
ATOM 692 O O . LYS A 1 94 ? 26.146 16.144 -66.161 1.00 63.25 94 LYS A O 1
ATOM 697 N N . LYS A 1 95 ? 25.869 18.340 -65.774 1.00 59.31 95 LYS A N 1
ATOM 698 C CA . LYS A 1 95 ? 26.890 18.791 -66.734 1.00 59.31 95 LYS A CA 1
ATOM 699 C C . LYS A 1 95 ? 28.314 18.782 -66.156 1.00 59.31 95 LYS A C 1
ATOM 701 O O . LYS A 1 95 ? 29.257 18.718 -66.932 1.00 59.31 95 LYS A O 1
ATOM 706 N N . SER A 1 96 ? 28.475 18.798 -64.828 1.00 54.03 96 SER A N 1
ATOM 707 C CA . SER A 1 96 ? 29.787 18.867 -64.156 1.00 54.03 96 SER A CA 1
ATOM 708 C C . SER A 1 96 ? 30.419 17.495 -63.874 1.00 54.03 96 SER A C 1
ATOM 710 O O . SER A 1 96 ? 31.639 17.365 -63.885 1.00 54.03 96 SER A O 1
ATOM 712 N N . LYS A 1 97 ? 29.609 16.451 -63.640 1.00 56.00 97 LYS A N 1
ATOM 713 C CA . LYS A 1 97 ? 30.096 15.142 -63.153 1.00 56.00 97 LYS A CA 1
ATOM 714 C C . LYS A 1 97 ? 30.940 14.329 -64.141 1.00 56.00 97 LYS A C 1
ATOM 716 O O . LYS A 1 97 ? 31.690 13.470 -63.704 1.00 56.00 97 LYS A O 1
ATOM 721 N N . VAL A 1 98 ? 30.869 14.602 -65.445 1.00 53.69 98 VAL A N 1
ATOM 722 C CA . VAL A 1 98 ? 31.611 13.816 -66.453 1.00 53.69 98 VAL A CA 1
ATOM 723 C C . VAL A 1 98 ? 33.127 14.091 -66.408 1.00 53.69 98 VAL A C 1
ATOM 725 O O . VAL A 1 98 ? 33.911 13.268 -66.863 1.00 53.69 98 VAL A O 1
ATOM 728 N N . SER A 1 99 ? 33.567 15.213 -65.824 1.00 50.34 99 SER A N 1
ATOM 729 C CA . SER A 1 99 ? 34.989 15.594 -65.798 1.00 50.34 99 SER A CA 1
ATOM 730 C C . SER A 1 99 ? 35.752 15.152 -64.538 1.00 50.34 99 SER A C 1
ATOM 732 O O . SER A 1 99 ? 36.980 15.171 -64.549 1.00 50.34 99 SER A O 1
ATOM 734 N N . GLU A 1 100 ? 35.066 14.784 -63.453 1.00 50.38 100 GLU A N 1
ATOM 735 C CA . GLU A 1 100 ? 35.673 14.599 -62.118 1.00 50.38 100 GLU A CA 1
ATOM 736 C C . GLU A 1 100 ? 35.957 13.120 -61.781 1.00 50.38 100 GLU A C 1
ATOM 738 O O . GLU A 1 100 ? 36.854 12.806 -61.000 1.00 50.38 100 GLU A O 1
ATOM 743 N N . GLU A 1 101 ? 35.265 12.192 -62.447 1.00 51.34 101 GLU A N 1
ATOM 744 C CA . GLU A 1 101 ? 35.335 10.742 -62.199 1.00 51.34 101 GLU A CA 1
ATOM 745 C C . GLU A 1 101 ? 36.664 10.091 -62.653 1.00 51.34 101 GLU A C 1
ATOM 747 O O . GLU A 1 101 ? 36.993 8.983 -62.233 1.00 51.34 101 GLU A O 1
ATOM 752 N N . LEU A 1 102 ? 37.479 10.786 -63.463 1.00 51.31 102 LEU A N 1
ATOM 753 C CA . LEU A 1 102 ? 38.763 10.276 -63.974 1.00 51.31 102 LEU A CA 1
ATOM 754 C C . LEU A 1 102 ? 39.955 10.514 -63.018 1.00 51.31 102 LEU A C 1
ATOM 756 O O . LEU A 1 102 ? 40.979 9.844 -63.147 1.00 51.31 102 LEU A O 1
ATOM 760 N N . MET A 1 103 ? 39.852 11.420 -62.034 1.00 53.75 103 MET A N 1
ATOM 761 C CA . MET A 1 103 ? 40.965 11.725 -61.110 1.00 53.75 103 MET A CA 1
ATOM 762 C C . MET A 1 103 ? 40.965 10.906 -59.809 1.00 53.75 103 MET A C 1
ATOM 764 O O . MET A 1 103 ? 42.012 10.772 -59.177 1.00 53.75 103 MET A O 1
ATOM 768 N N . THR A 1 104 ? 39.843 10.313 -59.396 1.00 53.00 104 THR A N 1
ATOM 769 C CA . THR A 1 104 ? 39.703 9.716 -58.051 1.00 53.00 104 THR A CA 1
ATOM 770 C C . THR A 1 104 ? 40.237 8.282 -57.924 1.00 53.00 104 THR A C 1
ATOM 772 O O . THR A 1 104 ? 40.399 7.777 -56.816 1.00 53.00 104 THR A O 1
ATOM 775 N N . ILE A 1 105 ? 40.557 7.605 -59.031 1.00 56.06 105 ILE A N 1
ATOM 776 C CA . ILE A 1 105 ? 40.942 6.179 -59.013 1.00 56.06 105 ILE A CA 1
ATOM 777 C C . ILE A 1 105 ? 42.402 5.966 -58.552 1.00 56.06 105 ILE A C 1
ATOM 779 O O . ILE A 1 105 ? 42.746 4.892 -58.066 1.00 56.06 105 ILE A O 1
ATOM 783 N N . LYS A 1 106 ? 43.271 6.986 -58.612 1.00 47.34 106 LYS A N 1
ATOM 784 C CA . LYS A 1 106 ? 44.719 6.827 -58.353 1.00 47.34 106 LYS A CA 1
ATOM 785 C C . LYS A 1 106 ? 45.154 6.999 -56.883 1.00 47.34 106 LYS A C 1
ATOM 787 O O . LYS A 1 106 ? 46.288 6.669 -56.561 1.00 47.34 106 LYS A O 1
ATOM 792 N N . LEU A 1 107 ? 44.277 7.465 -55.986 1.00 50.44 107 LEU A N 1
ATOM 793 C CA . LEU A 1 107 ? 44.601 7.705 -54.562 1.00 50.44 107 LEU A CA 1
ATOM 794 C C . LEU A 1 107 ? 44.206 6.555 -53.616 1.00 50.44 107 LEU A C 1
ATOM 796 O O . LEU A 1 107 ? 44.567 6.563 -52.444 1.00 50.44 107 LEU A O 1
ATOM 800 N N . LYS A 1 108 ? 43.483 5.540 -54.100 1.00 50.91 108 LYS A N 1
ATOM 801 C CA . LYS A 1 108 ? 42.873 4.510 -53.239 1.00 50.91 108 LYS A CA 1
ATOM 802 C C . LYS A 1 108 ? 43.803 3.356 -52.833 1.00 50.91 108 LYS A C 1
ATOM 804 O O . LYS A 1 108 ? 43.372 2.471 -52.106 1.00 50.91 108 LYS A O 1
ATOM 809 N N . ALA A 1 109 ? 45.061 3.357 -53.275 1.00 48.84 109 ALA A N 1
ATOM 810 C CA . ALA A 1 109 ? 46.020 2.290 -52.973 1.00 48.84 109 ALA A CA 1
ATOM 811 C C . ALA A 1 109 ? 46.854 2.529 -51.696 1.00 48.84 109 ALA A C 1
ATOM 813 O O . ALA A 1 109 ? 47.614 1.648 -51.309 1.00 48.84 109 ALA A O 1
ATOM 814 N N . THR A 1 110 ? 46.728 3.686 -51.032 1.00 53.44 110 THR A N 1
ATOM 815 C CA . THR A 1 110 ? 47.571 4.043 -49.871 1.00 53.44 110 THR A CA 1
ATOM 816 C C . THR A 1 110 ? 46.807 4.277 -48.560 1.00 53.44 110 THR A C 1
ATOM 818 O O . THR A 1 110 ? 47.447 4.370 -47.523 1.00 53.44 110 THR A O 1
ATOM 821 N N . GLY A 1 111 ? 45.468 4.340 -48.571 1.00 48.91 111 GLY A N 1
ATOM 822 C CA . GLY A 1 111 ? 44.635 4.659 -47.390 1.00 48.91 111 GLY A CA 1
ATOM 823 C C . GLY A 1 111 ? 43.877 3.481 -46.758 1.00 48.91 111 GLY A C 1
ATOM 824 O O . GLY A 1 111 ? 42.991 3.695 -45.941 1.00 48.91 111 GLY A O 1
ATOM 825 N N . GLY A 1 112 ? 44.168 2.237 -47.152 1.00 54.78 112 GLY A N 1
ATOM 826 C CA . GLY A 1 112 ? 43.435 1.055 -46.669 1.00 54.78 112 GLY A CA 1
ATOM 827 C C . GLY A 1 112 ? 43.703 0.673 -45.208 1.00 54.78 112 GLY A C 1
ATOM 828 O O . GLY A 1 112 ? 42.920 -0.072 -44.638 1.00 54.78 112 GLY A O 1
ATOM 829 N N . LEU A 1 113 ? 44.785 1.176 -44.604 1.00 55.34 113 LEU A N 1
ATOM 830 C CA . LEU A 1 113 ? 45.199 0.807 -43.244 1.00 55.34 113 LEU A CA 1
ATOM 831 C C . LEU A 1 113 ? 44.512 1.648 -42.155 1.00 55.34 113 LEU A C 1
ATOM 833 O O . LEU A 1 113 ? 44.208 1.120 -41.093 1.00 55.34 113 LEU A O 1
ATOM 837 N N . GLU A 1 114 ? 44.222 2.927 -42.416 1.00 55.34 114 GLU A N 1
ATOM 838 C CA . GLU A 1 114 ? 43.529 3.803 -41.451 1.00 55.34 114 GLU A CA 1
ATOM 839 C C . GLU A 1 114 ? 42.051 3.409 -41.301 1.00 55.34 114 GLU A C 1
ATOM 841 O O . GLU A 1 114 ? 41.538 3.327 -40.191 1.00 55.34 114 GLU A O 1
ATOM 846 N N . SER A 1 115 ? 41.395 3.043 -42.408 1.00 66.62 115 SER A N 1
ATOM 847 C CA . SER A 1 115 ? 40.006 2.570 -42.393 1.00 66.62 115 SER A CA 1
ATOM 848 C C . SER A 1 115 ? 39.830 1.224 -41.677 1.00 66.62 115 SER A C 1
ATOM 850 O O . SER A 1 115 ? 38.747 0.971 -41.163 1.00 66.62 115 SER A O 1
ATOM 852 N N . ASP A 1 116 ? 40.844 0.355 -41.664 1.00 79.44 116 ASP A N 1
ATOM 853 C CA . ASP A 1 116 ? 40.782 -0.951 -40.990 1.00 79.44 116 ASP A CA 1
ATOM 854 C C . ASP A 1 116 ? 40.964 -0.809 -39.468 1.00 79.44 116 ASP A C 1
ATOM 856 O O . ASP A 1 116 ? 40.275 -1.464 -38.687 1.00 79.44 116 ASP A O 1
ATOM 860 N N . GLU A 1 117 ? 41.825 0.117 -39.031 1.00 83.31 117 GLU A N 1
ATOM 861 C CA . GLU A 1 117 ? 41.990 0.442 -37.610 1.00 83.31 117 GLU A CA 1
ATOM 862 C C . GLU A 1 117 ? 40.751 1.159 -37.041 1.00 83.31 117 GLU A C 1
ATOM 864 O O . GLU A 1 117 ? 40.323 0.851 -35.931 1.00 83.31 117 GLU A O 1
ATOM 869 N N . GLU A 1 118 ? 40.113 2.048 -37.813 1.00 88.25 118 GLU A N 1
ATOM 870 C CA . GLU A 1 118 ? 38.831 2.667 -37.440 1.00 88.25 118 GLU A CA 1
ATOM 871 C C . GLU A 1 118 ? 37.709 1.629 -37.285 1.00 88.25 118 GLU A C 1
ATOM 873 O O . GLU A 1 118 ? 36.943 1.688 -36.323 1.00 88.25 118 GLU A O 1
ATOM 878 N N . ILE A 1 119 ? 37.626 0.649 -38.192 1.00 88.25 119 ILE A N 1
ATOM 879 C CA . ILE A 1 119 ? 36.649 -0.446 -38.093 1.00 88.25 119 ILE A CA 1
ATOM 880 C C . ILE A 1 119 ? 36.905 -1.276 -36.831 1.00 88.25 119 ILE A C 1
ATOM 882 O O . ILE A 1 119 ? 35.970 -1.543 -36.080 1.00 88.25 119 ILE A O 1
ATOM 886 N N . ARG A 1 120 ? 38.167 -1.615 -36.539 1.00 89.75 120 ARG A N 1
ATOM 887 C CA . ARG A 1 120 ? 38.532 -2.348 -35.318 1.00 89.75 120 ARG A CA 1
ATOM 888 C C . ARG A 1 120 ? 38.210 -1.580 -34.037 1.00 89.75 120 ARG A C 1
ATOM 890 O O . ARG A 1 120 ? 37.784 -2.194 -33.062 1.00 89.75 120 ARG A O 1
ATOM 897 N N . HIS A 1 121 ? 38.4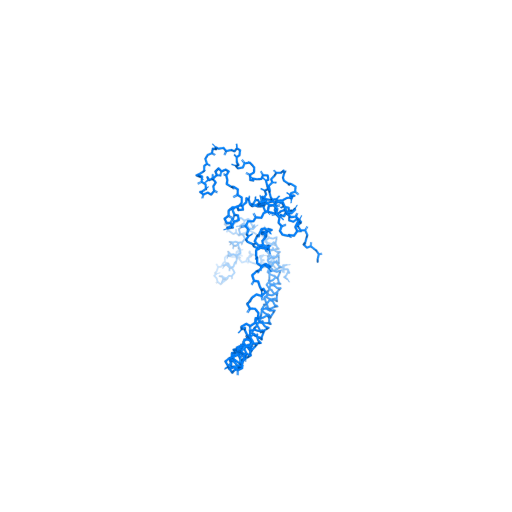01 -0.262 -34.027 1.00 93.62 121 HIS A N 1
ATOM 898 C CA . HIS A 1 121 ? 38.024 0.578 -32.891 1.00 93.62 121 HIS A CA 1
ATOM 899 C C . HIS A 1 121 ? 36.505 0.574 -32.674 1.00 93.62 121 HIS A C 1
ATOM 901 O O . HIS A 1 121 ? 36.043 0.414 -31.547 1.00 93.62 121 HIS A O 1
ATOM 907 N N . LEU A 1 122 ? 35.723 0.716 -33.748 1.00 93.56 122 LEU A N 1
ATOM 908 C CA . LEU A 1 122 ? 34.262 0.655 -33.674 1.00 93.56 122 LEU A CA 1
ATOM 909 C C . LEU A 1 122 ? 33.766 -0.720 -33.208 1.00 93.56 122 LEU A C 1
ATOM 911 O O . LEU A 1 122 ? 32.820 -0.781 -32.429 1.00 93.56 122 LEU A O 1
ATOM 915 N N . ASP A 1 123 ? 34.403 -1.813 -33.633 1.00 94.38 123 ASP A N 1
ATOM 916 C CA . ASP A 1 123 ? 34.058 -3.164 -33.173 1.00 94.38 123 ASP A CA 1
ATOM 917 C C . ASP A 1 123 ? 34.306 -3.347 -31.666 1.00 94.38 123 ASP A C 1
ATOM 919 O O . ASP A 1 123 ? 33.487 -3.964 -30.978 1.00 94.38 123 ASP A O 1
ATOM 923 N N . GLU A 1 124 ? 35.396 -2.786 -31.130 1.00 95.25 124 GLU A N 1
ATOM 924 C CA . GLU A 1 124 ? 35.652 -2.814 -29.685 1.00 95.25 124 GLU A CA 1
ATOM 925 C C . GLU A 1 124 ? 34.639 -1.944 -28.922 1.00 95.25 124 GLU A C 1
ATOM 927 O O . GLU A 1 124 ? 34.077 -2.399 -27.929 1.00 95.25 124 GLU A O 1
ATOM 932 N N . GLU A 1 125 ? 34.299 -0.753 -29.426 1.00 96.88 125 GLU A N 1
ATOM 933 C CA . GLU A 1 125 ? 33.272 0.107 -28.817 1.00 96.88 125 GLU A CA 1
ATOM 934 C C . GLU A 1 125 ? 31.885 -0.564 -28.827 1.00 96.88 125 GLU A C 1
ATOM 936 O O . GLU A 1 125 ? 31.162 -0.544 -27.829 1.00 96.88 125 GLU A O 1
ATOM 941 N N . ILE A 1 126 ? 31.519 -1.241 -29.922 1.00 96.88 126 ILE A N 1
ATOM 942 C CA . ILE A 1 126 ? 30.290 -2.043 -30.010 1.00 96.88 126 ILE A CA 1
ATOM 943 C C . ILE A 1 126 ? 30.310 -3.173 -28.976 1.00 96.88 126 ILE A C 1
ATOM 945 O O . ILE A 1 126 ? 29.285 -3.460 -28.351 1.00 96.88 126 ILE A O 1
ATOM 949 N N . LYS A 1 127 ? 31.455 -3.829 -28.785 1.00 97.31 127 LYS A N 1
ATOM 950 C CA . LYS A 1 127 ? 31.609 -4.910 -27.809 1.00 97.31 127 LYS A CA 1
ATOM 951 C C . LYS A 1 127 ? 31.460 -4.402 -26.374 1.00 97.31 127 LYS A C 1
ATOM 953 O O . LYS A 1 127 ? 30.693 -4.998 -25.619 1.00 97.31 127 LYS A O 1
ATOM 958 N N . GLU A 1 128 ? 32.102 -3.291 -26.023 1.00 97.44 128 GLU A N 1
ATOM 959 C CA . GLU A 1 128 ? 31.966 -2.656 -24.706 1.00 97.44 128 GLU A CA 1
ATOM 960 C C . GLU A 1 128 ? 30.523 -2.201 -24.439 1.00 97.44 128 GLU A C 1
ATOM 962 O O . GLU A 1 128 ? 29.970 -2.450 -23.363 1.00 97.44 128 GLU A O 1
ATOM 967 N N . LEU A 1 129 ? 29.867 -1.592 -25.434 1.00 97.56 129 LEU A N 1
ATOM 968 C CA . LEU A 1 129 ? 28.462 -1.192 -25.337 1.00 97.56 129 LEU A CA 1
ATOM 969 C C . LEU A 1 129 ? 27.535 -2.395 -25.147 1.00 97.56 129 LEU A C 1
ATOM 971 O O . LEU A 1 129 ? 26.612 -2.333 -24.335 1.00 97.56 129 LEU A O 1
ATOM 975 N N . ASN A 1 130 ? 27.778 -3.500 -25.855 1.00 97.12 130 ASN A N 1
ATOM 976 C CA . ASN A 1 130 ? 27.002 -4.726 -25.689 1.00 97.12 130 ASN A CA 1
ATOM 977 C C . ASN A 1 130 ? 27.190 -5.340 -24.298 1.00 97.12 130 ASN A C 1
ATOM 979 O O . ASN A 1 130 ? 26.207 -5.744 -23.680 1.00 97.12 130 ASN A O 1
ATOM 983 N N . GLU A 1 131 ? 28.416 -5.376 -23.775 1.00 97.75 131 GLU A N 1
ATOM 984 C CA . GLU A 1 131 ? 28.680 -5.862 -22.417 1.00 97.75 131 GLU A CA 1
ATOM 985 C C . GLU A 1 131 ? 27.993 -4.983 -21.359 1.00 97.75 131 GLU A C 1
ATOM 987 O O . GLU A 1 131 ? 27.343 -5.492 -20.440 1.00 97.75 131 GLU A O 1
ATOM 992 N N . SER A 1 132 ? 28.056 -3.661 -21.530 1.00 97.69 132 SER A N 1
ATOM 993 C CA . SER A 1 132 ? 27.354 -2.702 -20.674 1.00 97.69 132 SER A CA 1
ATOM 994 C C . SER A 1 132 ? 25.833 -2.896 -20.719 1.00 97.69 132 SER A C 1
ATOM 996 O O . SER A 1 132 ? 25.186 -2.959 -19.671 1.00 97.69 132 SER A O 1
ATOM 998 N N . ASN A 1 133 ? 25.257 -3.077 -21.911 1.00 97.69 133 ASN A N 1
ATOM 999 C CA . ASN A 1 133 ? 23.826 -3.339 -22.077 1.00 97.69 133 ASN A CA 1
ATOM 1000 C C . ASN A 1 133 ? 23.402 -4.643 -21.393 1.00 97.69 133 ASN A C 1
ATOM 1002 O O . ASN A 1 133 ? 22.432 -4.633 -20.640 1.00 97.69 133 ASN A O 1
ATOM 1006 N N . LEU A 1 134 ? 24.154 -5.734 -21.573 1.00 97.94 134 LEU A N 1
ATOM 1007 C CA . LEU A 1 134 ? 23.874 -7.013 -20.907 1.00 97.94 134 LEU A CA 1
ATOM 1008 C C . LEU A 1 134 ? 23.878 -6.874 -19.381 1.00 97.94 134 LEU A C 1
ATOM 1010 O O . LEU A 1 134 ? 23.035 -7.452 -18.690 1.00 97.94 134 LEU A O 1
ATOM 1014 N N . LYS A 1 135 ? 24.802 -6.076 -18.839 1.00 97.94 135 LYS A N 1
ATOM 1015 C CA . LYS A 1 135 ? 24.850 -5.792 -17.404 1.00 97.94 135 LYS A CA 1
ATOM 1016 C C . LYS A 1 135 ? 23.628 -5.000 -16.935 1.00 97.94 135 LYS A C 1
ATOM 1018 O O . LYS A 1 135 ? 23.026 -5.362 -15.926 1.00 97.94 135 LYS A O 1
ATOM 1023 N N . ILE A 1 136 ? 23.239 -3.956 -17.669 1.00 98.06 136 ILE A N 1
ATOM 1024 C CA . ILE A 1 136 ? 22.044 -3.157 -17.360 1.00 98.06 136 ILE A CA 1
ATOM 1025 C C . ILE A 1 136 ? 20.782 -4.025 -17.419 1.00 98.06 136 ILE A C 1
ATOM 1027 O O . ILE A 1 136 ? 19.928 -3.915 -16.542 1.00 98.06 136 ILE A O 1
ATOM 1031 N N . GLU A 1 137 ? 20.664 -4.912 -18.407 1.00 97.94 137 GLU A N 1
ATOM 1032 C CA . GLU A 1 137 ? 19.548 -5.854 -18.519 1.00 97.94 137 GLU A CA 1
ATOM 1033 C C . GLU A 1 137 ? 19.478 -6.796 -17.309 1.00 97.94 137 GLU A C 1
ATOM 1035 O O . GLU A 1 137 ? 18.401 -6.984 -16.736 1.00 97.94 137 GLU A O 1
ATOM 1040 N N . ALA A 1 138 ? 20.618 -7.330 -16.862 1.00 98.00 138 ALA A N 1
ATOM 1041 C CA . ALA A 1 138 ? 20.689 -8.172 -15.669 1.00 98.00 138 ALA A CA 1
ATOM 1042 C C . ALA A 1 138 ? 20.286 -7.409 -14.392 1.00 98.00 138 ALA A C 1
ATOM 1044 O O . ALA A 1 138 ? 19.493 -7.910 -13.586 1.00 98.00 138 ALA A O 1
ATOM 1045 N N . ASP A 1 139 ? 20.776 -6.179 -14.222 1.00 97.94 139 ASP A N 1
ATOM 1046 C CA . ASP A 1 139 ? 20.413 -5.323 -13.090 1.00 97.94 139 ASP A CA 1
ATOM 1047 C C . ASP A 1 139 ? 18.923 -4.946 -13.127 1.00 97.94 139 ASP A C 1
ATOM 1049 O O . ASP A 1 139 ? 18.247 -4.967 -12.093 1.00 97.94 139 ASP A O 1
ATOM 1053 N N . MET A 1 140 ? 18.369 -4.688 -14.316 1.00 98.06 140 MET A N 1
ATOM 1054 C CA . MET A 1 140 ? 16.945 -4.420 -14.507 1.00 98.06 140 MET A CA 1
ATOM 1055 C C . MET A 1 140 ? 16.090 -5.629 -14.110 1.00 98.06 140 MET A C 1
ATOM 1057 O O . MET A 1 140 ? 15.118 -5.460 -13.372 1.00 98.06 140 MET A O 1
ATOM 1061 N N . MET A 1 141 ? 16.470 -6.849 -14.509 1.00 97.50 141 MET A N 1
ATOM 1062 C CA . MET A 1 141 ? 15.777 -8.075 -14.082 1.00 97.50 141 MET A CA 1
ATOM 1063 C C . MET A 1 141 ? 15.821 -8.258 -12.559 1.00 97.50 141 MET A C 1
ATOM 1065 O O . MET A 1 141 ? 14.825 -8.645 -11.936 1.00 97.50 141 MET A O 1
ATOM 1069 N N . LYS A 1 142 ? 16.957 -7.943 -11.927 1.00 98.19 142 LYS A N 1
ATOM 1070 C CA . LYS A 1 142 ? 17.111 -8.021 -10.470 1.00 98.19 142 LYS A CA 1
ATOM 1071 C C . LYS A 1 142 ? 16.229 -7.003 -9.745 1.00 98.19 142 LYS A C 1
ATOM 1073 O O . LYS A 1 142 ? 15.643 -7.332 -8.711 1.00 98.19 142 LYS A O 1
ATOM 1078 N N . LEU A 1 143 ? 16.130 -5.779 -10.261 1.00 98.44 143 LEU A N 1
ATOM 1079 C CA . LEU A 1 143 ? 15.240 -4.752 -9.716 1.00 98.44 143 LEU A CA 1
ATOM 1080 C C . LEU A 1 143 ? 13.773 -5.142 -9.888 1.00 98.44 143 LEU A C 1
ATOM 1082 O O . LEU A 1 143 ? 13.018 -5.056 -8.926 1.00 98.44 143 LEU A O 1
ATOM 1086 N N . GLN A 1 144 ? 13.382 -5.645 -11.059 1.00 98.31 144 GLN A N 1
ATOM 1087 C CA . GLN A 1 144 ? 12.023 -6.140 -11.297 1.00 98.31 144 GLN A CA 1
ATOM 1088 C C . GLN A 1 144 ? 11.645 -7.250 -10.313 1.00 98.31 144 GLN A C 1
ATOM 1090 O O . GLN A 1 144 ? 10.592 -7.181 -9.688 1.00 98.31 144 GLN A O 1
ATOM 1095 N N . THR A 1 145 ? 12.536 -8.220 -10.096 1.00 97.94 145 THR A N 1
ATOM 1096 C CA . THR A 1 145 ? 12.310 -9.304 -9.127 1.00 97.94 145 THR A CA 1
ATOM 1097 C C . THR A 1 145 ? 12.138 -8.769 -7.701 1.00 97.94 145 THR A C 1
ATOM 1099 O O . THR A 1 145 ? 11.259 -9.224 -6.968 1.00 97.94 145 THR A O 1
ATOM 1102 N N . GLN A 1 146 ? 12.948 -7.782 -7.298 1.00 98.44 146 GLN A N 1
ATOM 1103 C CA . GLN A 1 146 ? 12.811 -7.139 -5.987 1.00 98.44 146 GLN A CA 1
ATOM 1104 C C . GLN A 1 146 ? 11.490 -6.379 -5.854 1.00 98.44 146 GLN A C 1
ATOM 1106 O O . GLN A 1 146 ? 10.828 -6.519 -4.830 1.00 98.44 146 GLN A O 1
ATOM 1111 N N . ILE A 1 147 ? 11.085 -5.631 -6.885 1.00 98.25 147 ILE A N 1
ATOM 1112 C CA . ILE A 1 147 ? 9.808 -4.906 -6.908 1.00 98.25 147 ILE A CA 1
ATOM 1113 C C . ILE A 1 147 ? 8.651 -5.891 -6.746 1.00 98.25 147 ILE A C 1
ATOM 1115 O O . ILE A 1 147 ? 7.852 -5.724 -5.834 1.00 98.25 147 ILE A O 1
ATOM 1119 N N . THR A 1 148 ? 8.613 -6.968 -7.534 1.00 98.12 148 THR A N 1
ATOM 1120 C CA . THR A 1 148 ? 7.548 -7.978 -7.436 1.00 98.12 148 THR A CA 1
ATOM 1121 C C . THR A 1 148 ? 7.506 -8.650 -6.061 1.00 98.12 148 THR A C 1
ATOM 1123 O O . THR A 1 148 ? 6.429 -8.891 -5.518 1.00 98.12 148 THR A O 1
ATOM 1126 N N . SER A 1 149 ? 8.667 -8.925 -5.459 1.00 98.31 149 SER A N 1
ATOM 1127 C CA . SER A 1 149 ? 8.743 -9.462 -4.094 1.00 98.31 149 SER A CA 1
ATOM 1128 C C . SER A 1 149 ? 8.180 -8.477 -3.062 1.00 98.31 149 SER A C 1
ATOM 1130 O O . SER A 1 149 ? 7.359 -8.848 -2.223 1.00 98.31 149 SER A O 1
ATOM 1132 N N . MET A 1 150 ? 8.558 -7.199 -3.155 1.00 98.44 150 MET A N 1
ATOM 1133 C CA . MET A 1 150 ? 8.039 -6.148 -2.279 1.00 98.44 150 MET A CA 1
ATOM 1134 C C . MET A 1 150 ? 6.534 -5.938 -2.453 1.00 98.44 150 MET A C 1
ATOM 1136 O O . MET A 1 150 ? 5.832 -5.817 -1.455 1.00 98.44 150 MET A O 1
ATOM 1140 N N . GLU A 1 151 ? 6.029 -5.938 -3.686 1.00 98.25 151 GLU A N 1
ATOM 1141 C CA . GLU A 1 151 ? 4.596 -5.843 -3.987 1.00 98.25 151 GLU A CA 1
ATOM 1142 C C . GLU A 1 151 ? 3.816 -7.006 -3.363 1.00 98.25 151 GLU A C 1
ATOM 1144 O O . GLU A 1 151 ? 2.769 -6.791 -2.754 1.00 98.25 151 GLU A O 1
ATOM 1149 N N . SER A 1 152 ? 4.347 -8.231 -3.448 1.00 98.00 152 SER A N 1
ATOM 1150 C CA . SER A 1 152 ? 3.739 -9.394 -2.798 1.00 98.00 152 SER A CA 1
ATOM 1151 C C . SER A 1 152 ? 3.721 -9.252 -1.278 1.00 98.00 152 SER A C 1
ATOM 1153 O O . SER A 1 152 ? 2.701 -9.534 -0.657 1.00 98.00 152 SER A O 1
ATOM 1155 N N . ASN A 1 153 ? 4.825 -8.809 -0.673 1.00 98.44 153 ASN A N 1
ATOM 1156 C CA . ASN A 1 153 ? 4.906 -8.629 0.776 1.00 98.44 153 ASN A CA 1
ATOM 1157 C C . ASN A 1 153 ? 3.960 -7.527 1.268 1.00 98.44 153 ASN A C 1
ATOM 1159 O O . ASN A 1 153 ? 3.285 -7.713 2.276 1.00 98.44 153 ASN A O 1
ATOM 1163 N N . LEU A 1 154 ? 3.881 -6.400 0.551 1.00 98.56 154 LEU A N 1
ATOM 1164 C CA . LEU A 1 154 ? 2.943 -5.320 0.862 1.00 98.56 154 LEU A CA 1
ATOM 1165 C C . LEU A 1 154 ? 1.501 -5.815 0.816 1.00 98.56 154 LEU A C 1
ATOM 1167 O O . LEU A 1 154 ? 0.747 -5.559 1.748 1.00 98.56 154 LEU A O 1
ATOM 1171 N N . LYS A 1 155 ? 1.146 -6.589 -0.213 1.00 98.31 155 LYS A N 1
ATOM 1172 C CA . LYS A 1 155 ? -0.188 -7.175 -0.328 1.00 98.31 155 LYS A CA 1
ATOM 1173 C C . LYS A 1 155 ? -0.521 -8.094 0.853 1.00 98.31 155 LYS A C 1
ATOM 1175 O O . LYS A 1 155 ? -1.618 -8.007 1.393 1.00 98.31 155 LYS A O 1
ATOM 1180 N N . THR A 1 156 ? 0.418 -8.937 1.285 1.00 98.31 156 THR A N 1
ATOM 1181 C CA . THR A 1 156 ? 0.225 -9.781 2.476 1.00 98.31 156 THR A CA 1
ATOM 1182 C C . THR A 1 156 ? -0.023 -8.934 3.725 1.00 98.31 156 THR A C 1
ATOM 1184 O O . THR A 1 156 ? -0.963 -9.200 4.466 1.00 98.31 156 THR A O 1
ATOM 1187 N N . ILE A 1 157 ? 0.765 -7.874 3.933 1.00 98.44 157 ILE A N 1
ATOM 1188 C CA . ILE A 1 157 ? 0.601 -6.966 5.080 1.00 98.44 157 ILE A CA 1
ATOM 1189 C C . ILE A 1 157 ? -0.758 -6.250 5.034 1.00 98.44 157 ILE A C 1
ATOM 1191 O O . ILE A 1 157 ? -1.406 -6.084 6.064 1.00 98.44 157 ILE A O 1
ATOM 1195 N N . GLU A 1 158 ? -1.217 -5.828 3.854 1.00 98.38 158 GLU A N 1
ATOM 1196 C CA . GLU A 1 158 ? -2.547 -5.231 3.679 1.00 98.38 158 GLU A CA 1
ATOM 1197 C C . GLU A 1 158 ? -3.669 -6.214 4.053 1.00 98.38 158 GLU A C 1
ATOM 1199 O O . GLU A 1 158 ? -4.630 -5.832 4.724 1.00 98.38 158 GLU A O 1
ATOM 1204 N N . GLU A 1 159 ? -3.543 -7.483 3.659 1.00 98.25 159 GLU A N 1
ATOM 1205 C CA . GLU A 1 159 ? -4.499 -8.540 4.008 1.00 98.25 159 GLU A CA 1
ATOM 1206 C C . GLU A 1 159 ? -4.504 -8.835 5.521 1.00 98.25 159 GLU A C 1
ATOM 1208 O O . GLU A 1 159 ? -5.578 -8.946 6.118 1.00 98.25 159 GLU A O 1
ATOM 1213 N N . GLU A 1 160 ? -3.332 -8.893 6.159 1.00 98.12 160 GLU A N 1
ATOM 1214 C CA . GLU A 1 160 ? -3.195 -9.071 7.611 1.00 98.12 160 GLU A CA 1
ATOM 1215 C C . GLU A 1 160 ? -3.784 -7.892 8.396 1.00 98.12 160 GLU A C 1
ATOM 1217 O O . GLU A 1 160 ? -4.554 -8.098 9.336 1.00 98.12 160 GLU A O 1
ATOM 1222 N N . ASN A 1 161 ? -3.496 -6.654 7.987 1.00 98.25 161 ASN A N 1
ATOM 1223 C CA . ASN A 1 161 ? -4.056 -5.459 8.622 1.00 98.25 161 ASN A CA 1
ATOM 1224 C C . ASN A 1 161 ? -5.581 -5.438 8.532 1.00 98.25 161 ASN A C 1
ATOM 1226 O O . ASN A 1 161 ? -6.253 -5.165 9.525 1.00 98.25 161 ASN A O 1
ATOM 1230 N N . LYS A 1 162 ? -6.137 -5.806 7.375 1.00 98.44 162 LYS A N 1
ATOM 1231 C CA . LYS A 1 162 ? -7.587 -5.912 7.203 1.00 98.44 162 LYS A CA 1
ATOM 1232 C C . LYS A 1 162 ? -8.202 -6.945 8.150 1.00 98.44 162 LYS A C 1
ATOM 1234 O O . LYS A 1 162 ? -9.285 -6.717 8.685 1.00 98.44 162 LYS A O 1
ATOM 1239 N N . LEU A 1 163 ? -7.531 -8.077 8.368 1.00 98.12 163 LEU A N 1
ATOM 1240 C CA . LEU A 1 163 ? -7.996 -9.087 9.319 1.00 98.12 163 LEU A CA 1
ATOM 1241 C C . LEU A 1 163 ? -7.968 -8.556 10.760 1.00 98.12 163 LEU A C 1
ATOM 1243 O O . LEU A 1 163 ? -8.909 -8.789 11.518 1.00 98.12 163 LEU A O 1
ATOM 1247 N N . ILE A 1 164 ? -6.921 -7.814 11.129 1.00 98.19 164 ILE A N 1
ATOM 1248 C CA . ILE A 1 164 ? -6.810 -7.173 12.446 1.00 98.19 164 ILE A CA 1
ATOM 1249 C C . ILE A 1 164 ? -7.930 -6.147 12.646 1.00 98.19 164 ILE A C 1
ATOM 1251 O O . ILE A 1 164 ? -8.559 -6.137 13.702 1.00 98.19 164 ILE A O 1
ATOM 1255 N N . GLU A 1 165 ? -8.220 -5.320 11.642 1.00 98.06 165 GLU A N 1
ATOM 1256 C CA . GLU A 1 165 ? -9.328 -4.358 11.682 1.00 98.06 165 GLU A CA 1
ATOM 1257 C C . GLU A 1 165 ? -10.674 -5.058 11.899 1.00 98.06 165 GLU A C 1
ATOM 1259 O O . GLU A 1 165 ? -11.415 -4.689 12.808 1.00 98.06 165 GLU A O 1
ATOM 1264 N N . GLN A 1 166 ? -10.957 -6.127 11.148 1.00 98.00 166 GLN A N 1
ATOM 1265 C CA . GLN A 1 166 ? -12.177 -6.924 11.322 1.00 98.00 166 GLN A CA 1
ATOM 1266 C C . GLN A 1 166 ? -12.274 -7.548 12.719 1.00 98.00 166 GLN A C 1
ATOM 1268 O O . GLN A 1 166 ? -13.346 -7.567 13.325 1.00 98.00 166 GLN A O 1
ATOM 1273 N N . ASN A 1 167 ? -11.158 -8.049 13.250 1.00 97.75 167 ASN A N 1
ATOM 1274 C CA . ASN A 1 167 ? -11.120 -8.599 14.598 1.00 97.75 167 ASN A CA 1
ATOM 1275 C C . ASN A 1 167 ? -11.373 -7.514 15.657 1.00 97.75 167 ASN A C 1
ATOM 1277 O O . ASN A 1 167 ? -12.150 -7.731 16.584 1.00 97.75 167 ASN A O 1
ATOM 1281 N N . ASN A 1 168 ? -10.781 -6.329 15.496 1.00 97.62 168 ASN A N 1
ATOM 1282 C CA . ASN A 1 168 ? -11.024 -5.188 16.378 1.00 97.62 168 ASN A CA 1
ATOM 1283 C C . ASN A 1 168 ? -12.492 -4.743 16.337 1.00 97.62 168 ASN A C 1
ATOM 1285 O O . ASN A 1 168 ? -13.076 -4.488 17.386 1.00 97.62 168 ASN A O 1
ATOM 1289 N N . GLU A 1 169 ? -13.114 -4.695 15.156 1.00 97.62 169 GLU A N 1
ATOM 1290 C CA . GLU A 1 169 ? -14.548 -4.408 15.022 1.00 97.62 169 GLU A CA 1
ATOM 1291 C C . GLU A 1 169 ? -15.414 -5.455 15.740 1.00 97.62 169 GLU A C 1
ATOM 1293 O O . GLU A 1 169 ? -16.369 -5.094 16.433 1.00 97.62 169 GLU A O 1
ATOM 1298 N N . SER A 1 170 ? -15.068 -6.743 15.626 1.00 97.12 170 SER A N 1
ATOM 1299 C CA . SER A 1 170 ? -15.763 -7.820 16.344 1.00 97.12 170 SER A CA 1
ATOM 1300 C C . SER A 1 170 ? -15.649 -7.651 17.859 1.00 97.12 170 SER A C 1
ATOM 1302 O O . SER A 1 170 ? -16.662 -7.679 18.556 1.00 97.12 170 SER A O 1
ATOM 1304 N N . LEU A 1 171 ? -14.439 -7.392 18.364 1.00 96.81 171 LEU A N 1
ATOM 1305 C CA . LEU A 1 171 ? -14.191 -7.164 19.789 1.00 96.81 171 LEU A CA 1
ATOM 1306 C C . LEU A 1 171 ? -14.928 -5.926 20.312 1.00 96.81 171 LEU A C 1
ATOM 1308 O O . LEU A 1 171 ? -15.491 -5.963 21.402 1.00 96.81 171 LEU A O 1
ATOM 1312 N N . LEU A 1 172 ? -14.979 -4.837 19.539 1.00 96.06 172 LEU A N 1
ATOM 1313 C CA . LEU A 1 172 ? -15.753 -3.646 19.903 1.00 96.06 172 LEU A CA 1
ATOM 1314 C C . LEU A 1 172 ? -17.250 -3.953 19.996 1.00 96.06 172 LEU A C 1
ATOM 1316 O O . LEU A 1 172 ? -17.925 -3.463 20.903 1.00 96.06 172 LEU A O 1
ATOM 1320 N N . LYS A 1 173 ? -17.775 -4.780 19.088 1.00 95.00 173 LYS A N 1
ATOM 1321 C CA . LYS A 1 173 ? -19.175 -5.210 19.116 1.00 95.00 173 LYS A CA 1
ATOM 1322 C C . LYS A 1 173 ? -19.477 -6.097 20.324 1.00 95.00 173 LYS A C 1
ATOM 1324 O O . LYS A 1 173 ? -20.516 -5.913 20.955 1.00 95.00 173 LYS A O 1
ATOM 1329 N N . GLU A 1 174 ? -18.588 -7.029 20.654 1.00 94.00 174 GLU A N 1
ATOM 1330 C CA . GLU A 1 174 ? -18.699 -7.853 21.862 1.00 94.00 174 GLU A CA 1
ATOM 1331 C C . GLU A 1 174 ? -18.653 -6.990 23.123 1.00 94.00 174 GLU A C 1
ATOM 1333 O O . GLU A 1 174 ? -19.527 -7.108 23.978 1.00 94.00 174 GLU A O 1
ATOM 1338 N N . LEU A 1 175 ? -17.708 -6.049 23.202 1.00 92.06 175 LEU A N 1
ATOM 1339 C CA . LEU A 1 175 ? -17.593 -5.118 24.322 1.00 92.06 175 LEU A CA 1
ATOM 1340 C C . LEU A 1 175 ? -18.859 -4.266 24.491 1.00 92.06 175 LEU A C 1
ATOM 1342 O O . LEU A 1 175 ? -19.349 -4.108 25.609 1.00 92.06 175 LEU A O 1
ATOM 1346 N N . ALA A 1 176 ? -19.421 -3.749 23.395 1.00 91.06 176 ALA A N 1
ATOM 1347 C CA . ALA A 1 176 ? -20.684 -3.016 23.422 1.00 91.06 176 ALA A CA 1
ATOM 1348 C C . ALA A 1 176 ? -21.852 -3.907 23.879 1.00 91.06 176 ALA A C 1
ATOM 1350 O O . ALA A 1 176 ? -22.680 -3.478 24.683 1.00 91.06 176 ALA A O 1
ATOM 1351 N N . G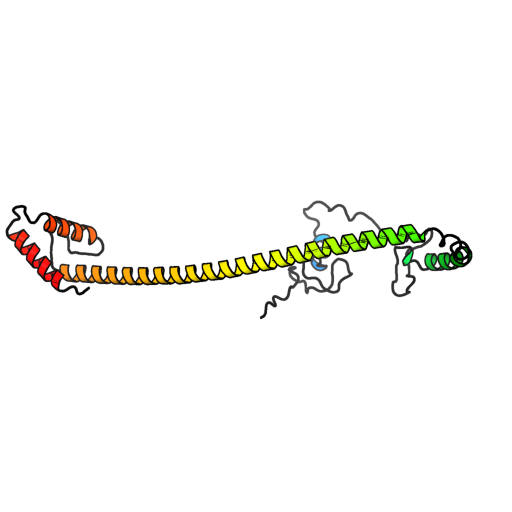LY A 1 177 ? -21.896 -5.162 23.422 1.00 91.12 177 GLY A N 1
ATOM 1352 C CA . GLY A 1 177 ? -22.882 -6.148 23.863 1.00 91.12 177 GLY A CA 1
ATOM 1353 C C . GLY A 1 177 ? -22.794 -6.440 25.362 1.00 91.12 177 GLY A C 1
ATOM 1354 O O . GLY A 1 177 ? -23.812 -6.419 26.053 1.00 91.12 177 GLY A O 1
ATOM 1355 N N . LEU A 1 178 ? -21.581 -6.640 25.880 1.00 90.06 178 LEU A N 1
ATOM 1356 C CA . LEU A 1 178 ? -21.325 -6.855 27.306 1.00 90.06 178 LEU A CA 1
ATOM 1357 C C . LEU A 1 178 ? -21.679 -5.622 28.145 1.00 90.06 178 LEU A C 1
ATOM 1359 O O . LEU A 1 178 ? -22.330 -5.758 29.179 1.00 90.06 178 LEU A O 1
ATOM 1363 N N . SER A 1 179 ? -21.309 -4.424 27.682 1.00 90.00 179 SER A N 1
ATOM 1364 C CA . SER A 1 179 ? -21.709 -3.153 28.299 1.00 90.00 179 SER A CA 1
ATOM 1365 C C . SER A 1 179 ? -23.231 -3.060 28.420 1.00 90.00 179 SER A C 1
ATOM 1367 O O . SER A 1 179 ? -23.761 -2.866 29.515 1.00 90.00 179 SER A O 1
ATOM 1369 N N . GLN A 1 180 ? -23.953 -3.310 27.326 1.00 90.00 180 GLN A N 1
ATOM 1370 C CA . GLN A 1 180 ? -25.411 -3.256 27.315 1.00 90.00 180 GLN A CA 1
ATOM 1371 C C . GLN A 1 180 ? -26.047 -4.319 28.223 1.00 90.00 180 GLN A C 1
ATOM 1373 O O . GLN A 1 180 ? -27.039 -4.040 28.905 1.00 90.00 180 GLN A O 1
ATOM 1378 N N . ALA A 1 181 ? -25.485 -5.530 28.263 1.00 90.12 181 ALA A N 1
ATOM 1379 C CA . ALA A 1 181 ? -25.928 -6.587 29.168 1.00 90.12 181 ALA A CA 1
ATOM 1380 C C . ALA A 1 181 ? -25.728 -6.191 30.639 1.00 90.12 181 ALA A C 1
ATOM 1382 O O . ALA A 1 181 ? -26.609 -6.435 31.468 1.00 90.12 181 ALA A O 1
ATOM 1383 N N . LEU A 1 182 ? -24.614 -5.525 30.959 1.00 88.44 182 LEU A N 1
ATOM 1384 C CA . LEU A 1 182 ? -24.335 -5.022 32.301 1.00 88.44 182 LEU A CA 1
ATOM 1385 C C . LEU A 1 182 ? -25.284 -3.887 32.693 1.00 88.44 182 LEU A C 1
ATOM 1387 O O . LEU A 1 182 ? -25.859 -3.938 33.778 1.00 88.44 182 LEU A O 1
ATOM 1391 N N . ILE A 1 183 ? -25.514 -2.920 31.800 1.00 88.19 183 ILE A N 1
ATOM 1392 C CA . ILE A 1 183 ? -26.499 -1.843 31.996 1.00 88.19 183 ILE A CA 1
ATOM 1393 C C . ILE A 1 183 ? -27.880 -2.436 32.278 1.00 88.19 183 ILE A C 1
ATOM 1395 O O . ILE A 1 183 ? -28.534 -2.046 33.240 1.00 88.19 183 ILE A O 1
ATOM 1399 N N . SER A 1 184 ? -28.302 -3.416 31.478 1.00 87.81 184 SER A N 1
ATOM 1400 C CA . SER A 1 184 ? -29.614 -4.054 31.629 1.00 87.81 184 SER A CA 1
ATOM 1401 C C . SER A 1 184 ? -29.729 -4.826 32.945 1.00 87.81 184 SER A C 1
ATOM 1403 O O . SER A 1 184 ? -30.763 -4.768 33.601 1.00 87.81 184 SER A O 1
ATOM 1405 N N . SER A 1 185 ? -28.662 -5.514 33.359 1.00 87.31 185 SER A N 1
ATOM 1406 C CA . SER A 1 185 ? -28.645 -6.294 34.605 1.00 87.31 185 SER A CA 1
ATOM 1407 C C . SER A 1 185 ? -28.627 -5.406 35.852 1.00 87.31 185 SER A C 1
ATOM 1409 O O . SER A 1 185 ? -29.173 -5.779 36.885 1.00 87.31 185 SER A O 1
ATOM 1411 N N . LEU A 1 186 ? -28.005 -4.229 35.766 1.00 86.75 186 LEU A N 1
ATOM 1412 C CA . LEU A 1 186 ? -27.888 -3.275 36.872 1.00 86.75 186 LEU A CA 1
ATOM 1413 C C . LEU A 1 186 ? -28.963 -2.177 36.852 1.00 86.75 186 LEU A C 1
ATOM 1415 O O . LEU A 1 186 ? -28.939 -1.307 37.719 1.00 86.75 186 LEU A O 1
ATOM 1419 N N . ALA A 1 187 ? -29.904 -2.203 35.903 1.00 85.00 187 ALA A N 1
ATOM 1420 C CA . ALA A 1 187 ? -30.909 -1.154 35.713 1.00 85.00 187 ALA A CA 1
ATOM 1421 C C . ALA A 1 187 ? -31.758 -0.883 36.969 1.00 85.00 187 ALA A C 1
ATOM 1423 O O . ALA A 1 187 ? -32.087 0.268 37.257 1.00 85.00 187 ALA A O 1
ATOM 1424 N N . ASP A 1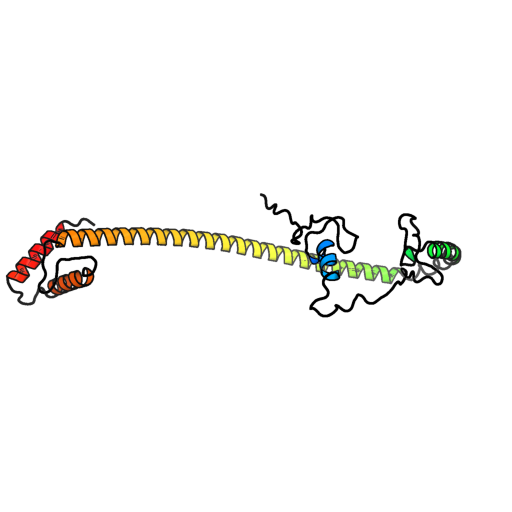 188 ? -32.058 -1.932 37.739 1.00 83.00 188 ASP A N 1
ATOM 1425 C CA . ASP A 1 188 ? -32.871 -1.852 38.958 1.00 83.00 188 ASP A CA 1
ATOM 1426 C C . ASP A 1 188 ? -32.054 -1.513 40.217 1.00 83.00 188 ASP A C 1
ATOM 1428 O O . ASP A 1 188 ? -32.608 -1.344 41.307 1.00 83.00 188 ASP A O 1
ATOM 1432 N N . ILE A 1 189 ? -30.729 -1.402 40.092 1.00 83.44 189 ILE A N 1
ATOM 1433 C CA . ILE A 1 189 ? -29.829 -1.121 41.208 1.00 83.44 189 ILE A CA 1
ATOM 1434 C C . ILE A 1 189 ? -29.554 0.381 41.275 1.00 83.44 189 ILE A C 1
ATOM 1436 O O . ILE A 1 189 ? -29.094 1.004 40.317 1.00 83.44 189 ILE A O 1
ATOM 1440 N N . GLN A 1 190 ? -29.797 0.976 42.442 1.00 80.06 190 GLN A N 1
ATOM 1441 C CA . GLN A 1 190 ? -29.457 2.372 42.711 1.00 80.06 190 GLN A CA 1
ATOM 1442 C C . GLN A 1 190 ? -28.248 2.459 43.634 1.00 80.06 190 GLN A C 1
ATOM 1444 O O . GLN A 1 190 ? -28.261 1.945 44.753 1.00 80.06 190 GLN A O 1
ATOM 1449 N N . LEU A 1 191 ? -27.207 3.142 43.158 1.00 79.69 191 LEU A N 1
ATOM 1450 C CA . LEU A 1 191 ? -26.054 3.504 43.971 1.00 79.69 191 LEU A CA 1
ATOM 1451 C C . LEU A 1 191 ? -26.313 4.827 44.713 1.00 79.69 191 LEU A C 1
ATOM 1453 O O . LEU A 1 191 ? -26.979 5.715 44.174 1.00 79.69 191 LEU A O 1
ATOM 1457 N N . PRO A 1 192 ? -25.769 5.009 45.931 1.00 75.00 192 PRO A N 1
ATOM 1458 C CA . PRO A 1 192 ? -25.888 6.268 46.659 1.00 75.00 192 PRO A CA 1
ATOM 1459 C C . PRO A 1 192 ? -25.338 7.443 45.838 1.00 75.00 192 PRO A C 1
ATOM 1461 O O . PRO A 1 192 ? -24.233 7.367 45.312 1.00 75.00 192 PRO A O 1
ATOM 1464 N N . GLN A 1 193 ? -26.091 8.546 45.769 1.00 71.75 193 GLN A N 1
ATOM 1465 C CA . GLN A 1 193 ? -25.725 9.780 45.044 1.00 71.75 193 GLN A CA 1
ATOM 1466 C C . GLN A 1 193 ? -25.597 9.647 43.515 1.00 71.75 193 GLN A C 1
ATOM 1468 O O . GLN A 1 193 ? -25.165 10.591 42.856 1.00 71.75 193 GLN A O 1
ATOM 1473 N N . MET A 1 194 ? -26.017 8.521 42.940 1.00 74.94 194 MET A N 1
ATOM 1474 C CA . MET A 1 194 ? -25.991 8.272 41.501 1.00 74.94 194 MET A CA 1
ATOM 1475 C C . MET A 1 194 ? -27.408 7.986 40.994 1.00 74.94 194 MET A C 1
ATOM 1477 O O . MET A 1 194 ? -28.229 7.390 41.687 1.00 74.94 194 MET A O 1
ATOM 1481 N N . GLY A 1 195 ? -27.705 8.440 39.775 1.00 77.50 195 GLY A N 1
ATOM 1482 C CA . GLY A 1 195 ? -28.937 8.075 39.074 1.00 77.50 195 GLY A CA 1
ATOM 1483 C C . GLY A 1 195 ? -28.910 6.625 38.558 1.00 77.50 195 GLY A C 1
ATOM 1484 O O . GLY A 1 195 ? -27.921 5.918 38.763 1.00 77.50 195 GLY A O 1
ATOM 1485 N N . PRO A 1 196 ? -29.970 6.175 37.860 1.00 82.94 196 PRO A N 1
ATOM 1486 C CA . PRO A 1 196 ? -29.974 4.868 37.202 1.00 82.94 196 PRO A CA 1
ATOM 1487 C C . PRO A 1 196 ? -28.819 4.749 36.197 1.00 82.94 196 PRO A C 1
ATOM 1489 O O . PRO A 1 196 ? -28.402 5.743 35.589 1.00 82.94 196 PRO A O 1
ATOM 1492 N N . ILE A 1 197 ? -28.298 3.533 36.030 1.00 86.00 197 ILE A N 1
ATOM 1493 C CA . ILE A 1 197 ? -27.195 3.265 35.103 1.00 86.00 197 ILE A CA 1
ATOM 1494 C C . ILE A 1 197 ? -27.620 3.558 33.654 1.00 86.00 197 ILE A C 1
ATOM 1496 O O . ILE A 1 197 ? -28.724 3.232 33.223 1.00 86.00 197 ILE A O 1
ATOM 1500 N N . SER A 1 198 ? -26.742 4.214 32.902 1.00 85.75 198 SER A N 1
ATOM 1501 C CA . SER A 1 198 ? -26.925 4.575 31.495 1.00 85.75 198 SER A CA 1
ATOM 1502 C C . SER A 1 198 ? -25.569 4.627 30.798 1.00 85.75 198 SER A C 1
ATOM 1504 O O . SER A 1 198 ? -24.541 4.743 31.460 1.00 85.75 198 SER A O 1
ATOM 1506 N N . GLU A 1 199 ? -25.542 4.616 29.465 1.00 84.81 199 GLU A N 1
ATOM 1507 C CA . GLU A 1 199 ? -24.285 4.707 28.703 1.00 84.81 199 GLU A CA 1
ATOM 1508 C C . GLU A 1 199 ? -23.436 5.935 29.081 1.00 84.81 199 GLU A C 1
ATOM 1510 O O . GLU A 1 199 ? -22.212 5.865 29.092 1.00 84.81 199 GLU A O 1
ATOM 1515 N N . GLN A 1 200 ? -24.073 7.051 29.451 1.00 85.44 200 GLN A N 1
ATOM 1516 C CA . GLN A 1 200 ? -23.397 8.315 29.774 1.00 85.44 200 GLN A CA 1
ATOM 1517 C C . GLN A 1 200 ? -22.731 8.316 31.156 1.00 85.44 200 GLN A C 1
ATOM 1519 O O . GLN A 1 200 ? -21.801 9.084 31.385 1.00 85.44 200 GLN A O 1
ATOM 1524 N N . ASN A 1 201 ? -23.215 7.487 32.086 1.00 87.56 201 ASN A N 1
ATOM 1525 C CA . ASN A 1 201 ? -22.680 7.390 33.448 1.00 87.56 201 ASN A CA 1
ATOM 1526 C C . ASN A 1 201 ? -22.031 6.029 33.741 1.00 87.56 201 ASN A C 1
ATOM 1528 O O . ASN A 1 201 ? -21.568 5.816 34.860 1.00 87.56 201 ASN A O 1
ATOM 1532 N N . PHE A 1 202 ? -21.970 5.140 32.746 1.00 87.06 202 PHE A N 1
ATOM 1533 C CA . PHE A 1 202 ? -21.523 3.757 32.879 1.00 87.06 202 PHE A CA 1
ATOM 1534 C C . PHE A 1 202 ? -20.129 3.648 33.496 1.00 87.06 202 PHE A C 1
ATOM 1536 O O . PHE A 1 202 ? -19.939 2.913 34.459 1.00 87.06 202 PHE A O 1
ATOM 1543 N N . GLU A 1 203 ? -19.167 4.428 33.001 1.00 88.69 203 GLU A N 1
ATOM 1544 C CA . GLU A 1 203 ? -17.790 4.403 33.498 1.00 88.69 203 GLU A CA 1
ATOM 1545 C C . GLU A 1 203 ? -17.704 4.841 34.968 1.00 88.69 203 GLU A C 1
ATOM 1547 O O . GLU A 1 203 ? -17.094 4.159 35.789 1.00 88.69 203 GLU A O 1
ATOM 1552 N N . ALA A 1 204 ? -18.379 5.933 35.338 1.00 88.88 204 ALA A N 1
ATOM 1553 C CA . ALA A 1 204 ? -18.442 6.387 36.725 1.00 88.88 204 ALA A CA 1
ATOM 1554 C C . ALA A 1 204 ? -19.147 5.359 37.627 1.00 88.88 204 ALA A C 1
ATOM 1556 O O . ALA A 1 204 ? -18.675 5.087 38.730 1.00 88.88 204 ALA A O 1
ATOM 1557 N N . TYR A 1 205 ? -20.232 4.747 37.139 1.00 88.94 205 TYR A N 1
ATOM 1558 C CA . TYR A 1 205 ? -20.997 3.724 37.852 1.00 88.94 205 TYR A CA 1
ATOM 1559 C C . TYR A 1 205 ? -20.140 2.476 38.116 1.00 88.94 205 TYR A C 1
ATOM 1561 O O . TYR A 1 205 ? -20.042 2.023 39.256 1.00 88.94 205 TYR A O 1
ATOM 1569 N N . VAL A 1 206 ? -19.446 1.960 37.095 1.00 87.62 206 VAL A N 1
ATOM 1570 C CA . VAL A 1 206 ? -18.530 0.813 37.211 1.00 87.62 206 VAL A CA 1
ATOM 1571 C C . VAL A 1 206 ? -17.334 1.142 38.104 1.00 87.62 206 VAL A C 1
ATOM 1573 O O . VAL A 1 206 ? -16.941 0.307 38.918 1.00 87.62 206 VAL A O 1
ATOM 1576 N N . ASN A 1 207 ? -16.783 2.354 38.030 1.00 87.88 207 ASN A N 1
ATOM 1577 C CA . ASN A 1 207 ? -15.692 2.780 38.908 1.00 87.88 207 ASN A CA 1
ATOM 1578 C C . ASN A 1 207 ? -16.130 2.844 40.377 1.00 87.88 207 ASN A C 1
ATOM 1580 O O . ASN A 1 207 ? -15.404 2.365 41.244 1.00 87.88 207 ASN A O 1
ATOM 1584 N N . THR A 1 208 ? -17.331 3.356 40.673 1.00 86.62 208 THR A N 1
ATOM 1585 C CA . THR A 1 208 ? -17.886 3.335 42.038 1.00 86.62 208 THR A CA 1
ATOM 1586 C C . THR A 1 208 ? -18.122 1.907 42.528 1.00 86.62 208 THR A C 1
ATOM 1588 O O . THR A 1 208 ? -17.760 1.586 43.658 1.00 86.62 208 THR A O 1
ATOM 1591 N N . LEU A 1 209 ? -18.663 1.023 41.682 1.00 84.25 209 LEU A N 1
ATOM 1592 C CA . LEU A 1 209 ? -18.804 -0.399 42.012 1.00 84.25 209 LEU A CA 1
ATOM 1593 C C . LEU A 1 209 ? -17.454 -1.062 42.298 1.00 84.25 209 LEU A C 1
ATOM 1595 O O . LEU A 1 209 ? -17.327 -1.820 43.258 1.00 84.25 209 LEU A O 1
ATOM 1599 N N . THR A 1 210 ? -16.448 -0.760 41.480 1.00 85.56 210 THR A N 1
ATOM 1600 C CA . THR A 1 210 ? -15.092 -1.298 41.616 1.00 85.56 210 THR A CA 1
ATOM 1601 C C . THR A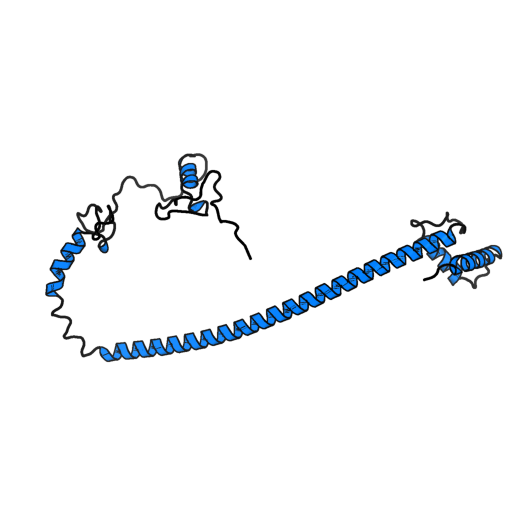 1 210 ? -14.429 -0.793 42.894 1.00 85.56 210 THR A C 1
ATOM 1603 O O . THR A 1 210 ? -13.795 -1.581 43.593 1.00 85.56 210 THR A O 1
ATOM 1606 N N . ASP A 1 211 ? -14.613 0.480 43.250 1.00 84.69 211 ASP A N 1
ATOM 1607 C CA . ASP A 1 211 ? -14.114 1.060 44.501 1.00 84.69 211 ASP A CA 1
ATOM 1608 C C . ASP A 1 211 ? -14.807 0.448 45.728 1.00 84.69 211 ASP A C 1
ATOM 1610 O O . ASP A 1 211 ? -14.136 0.027 46.673 1.00 84.69 211 ASP A O 1
ATOM 1614 N N . MET A 1 212 ? -16.136 0.295 45.683 1.00 80.19 212 MET A N 1
ATOM 1615 C CA . MET A 1 212 ? -16.899 -0.396 46.725 1.00 80.19 212 MET A CA 1
ATOM 1616 C C . MET A 1 212 ? -16.451 -1.851 46.896 1.00 80.19 212 MET A C 1
ATOM 1618 O O . MET A 1 212 ? -16.351 -2.329 48.025 1.00 80.19 212 MET A O 1
ATOM 1622 N N . TYR A 1 213 ? -16.165 -2.553 45.794 1.00 77.69 213 TYR A N 1
ATOM 1623 C CA . TYR A 1 213 ? -15.694 -3.937 45.830 1.00 77.69 213 TYR A CA 1
ATOM 1624 C C . TYR A 1 213 ? -14.241 -4.050 46.321 1.00 77.69 213 TYR A C 1
ATOM 1626 O O . TYR A 1 213 ? -13.903 -4.952 47.082 1.00 77.69 213 TYR A O 1
ATOM 1634 N N . SER A 1 214 ? -13.372 -3.118 45.928 1.00 81.38 214 SER A N 1
ATOM 1635 C CA . SER A 1 214 ? -11.946 -3.132 46.290 1.00 81.38 214 SER A CA 1
ATOM 1636 C C . SER A 1 214 ? -11.698 -2.741 47.749 1.00 81.38 214 SER A C 1
ATOM 1638 O O . SER A 1 214 ? -10.708 -3.162 48.338 1.00 81.38 214 SER A O 1
ATOM 1640 N N . ASN A 1 215 ? -12.601 -1.969 48.358 1.00 74.56 215 ASN A N 1
ATOM 1641 C CA . ASN A 1 215 ? -12.512 -1.546 49.757 1.00 74.56 215 ASN A CA 1
ATOM 1642 C C . ASN A 1 215 ? -13.343 -2.417 50.721 1.00 74.56 215 ASN A C 1
ATOM 1644 O O . ASN A 1 215 ? -13.601 -1.978 51.843 1.00 74.56 215 ASN A O 1
ATOM 1648 N N . LEU A 1 216 ? -13.745 -3.635 50.320 1.00 63.69 216 LEU A N 1
ATOM 1649 C CA . LEU A 1 216 ? -14.667 -4.531 51.050 1.00 63.69 216 LEU A CA 1
ATOM 1650 C C . LEU A 1 216 ? -14.318 -4.783 52.535 1.00 63.69 216 LEU A C 1
ATOM 1652 O O . LEU A 1 216 ? -15.188 -5.194 53.302 1.00 63.69 216 LEU A O 1
ATOM 1656 N N . GLU A 1 217 ? -13.060 -4.565 52.934 1.00 57.62 217 GLU A N 1
ATOM 1657 C CA . GLU A 1 217 ? -12.553 -4.758 54.300 1.00 57.62 217 GLU A CA 1
ATOM 1658 C C . GLU A 1 217 ? -12.821 -3.585 55.260 1.00 57.62 217 GLU A C 1
ATOM 1660 O O . GLU A 1 217 ? -12.621 -3.727 56.466 1.00 57.62 217 GLU A O 1
ATOM 1665 N N . ARG A 1 218 ? -13.288 -2.425 54.775 1.00 60.78 218 ARG A N 1
ATOM 1666 C CA . ARG A 1 218 ? -13.752 -1.344 55.664 1.00 60.78 218 ARG A CA 1
ATOM 1667 C C . ARG A 1 218 ? -15.148 -1.689 56.180 1.00 60.78 218 ARG A C 1
ATOM 1669 O O . ARG A 1 218 ? -15.947 -2.246 55.434 1.00 60.78 218 ARG A O 1
ATOM 1676 N N . ASP A 1 219 ? -15.452 -1.353 57.435 1.00 55.84 219 ASP A N 1
ATOM 1677 C CA . ASP A 1 219 ? -16.759 -1.564 58.083 1.00 55.84 219 ASP A CA 1
ATOM 1678 C C . ASP A 1 219 ? -17.903 -0.845 57.340 1.00 55.84 219 ASP A C 1
ATOM 1680 O O . ASP A 1 219 ? -18.387 0.218 57.727 1.00 55.84 219 ASP A O 1
ATOM 1684 N N . TYR A 1 220 ? -18.343 -1.425 56.228 1.00 65.69 220 TYR A N 1
ATOM 1685 C CA . TYR A 1 220 ? -19.504 -0.979 55.485 1.00 65.69 220 TYR A CA 1
ATOM 1686 C C . TYR A 1 220 ? -20.775 -1.283 56.281 1.00 65.69 220 TYR A C 1
ATOM 1688 O O . TYR A 1 220 ? -20.916 -2.364 56.866 1.00 65.69 220 TYR A O 1
ATOM 1696 N N . SER A 1 221 ? -21.719 -0.335 56.240 1.00 71.62 221 SER A N 1
ATOM 1697 C CA . SER A 1 221 ? -23.091 -0.505 56.736 1.00 71.62 221 SER A CA 1
ATOM 1698 C C . SER A 1 221 ? -23.685 -1.841 56.246 1.00 71.62 221 SER A C 1
ATOM 1700 O O . SER A 1 221 ? -23.404 -2.255 55.113 1.00 71.62 221 SER A O 1
ATOM 1702 N N . PRO A 1 222 ? -24.525 -2.526 57.048 1.00 74.56 222 PRO A N 1
ATOM 1703 C CA . PRO A 1 222 ? -25.248 -3.723 56.608 1.00 74.56 222 PRO A CA 1
ATOM 1704 C C . PRO A 1 222 ? -26.044 -3.506 55.308 1.00 74.56 222 PRO A C 1
ATOM 1706 O O . PRO A 1 222 ? -26.185 -4.439 54.521 1.00 74.56 222 PRO A O 1
ATOM 1709 N N . GLU A 1 223 ? -26.484 -2.277 55.031 1.00 75.62 223 GLU A N 1
ATOM 1710 C CA . GLU A 1 223 ? -27.166 -1.902 53.784 1.00 75.62 223 GLU A CA 1
ATOM 1711 C C . GLU A 1 223 ? -26.216 -1.933 52.578 1.00 75.62 223 GLU A C 1
ATOM 1713 O O . GLU A 1 223 ? -26.571 -2.456 51.524 1.00 75.62 223 GLU A O 1
ATOM 1718 N N . CYS A 1 224 ? -24.972 -1.467 52.737 1.00 74.69 224 CYS A N 1
ATOM 1719 C CA . CYS A 1 224 ? -23.948 -1.543 51.688 1.00 74.69 224 CYS A CA 1
ATOM 1720 C C . CYS A 1 224 ? -23.549 -2.996 51.385 1.00 74.69 224 CYS A C 1
ATOM 1722 O O . CYS A 1 224 ? -23.319 -3.346 50.228 1.00 74.69 224 CYS A O 1
ATOM 1724 N N . LYS A 1 225 ? -23.510 -3.860 52.409 1.00 78.12 225 LYS A N 1
ATOM 1725 C CA . LYS A 1 225 ? -23.255 -5.301 52.236 1.00 78.12 225 LYS A CA 1
ATOM 1726 C C . LYS A 1 225 ? -24.402 -5.999 51.491 1.00 78.12 225 LYS A C 1
ATOM 1728 O O . LYS A 1 225 ? -24.141 -6.807 50.603 1.00 78.12 225 LYS A O 1
ATOM 1733 N N . ALA A 1 226 ? -25.656 -5.657 51.796 1.00 82.06 226 ALA A N 1
ATOM 1734 C CA . ALA A 1 226 ? -26.828 -6.183 51.087 1.00 82.06 226 ALA A CA 1
ATOM 1735 C C . ALA A 1 226 ? -26.896 -5.713 49.619 1.00 82.06 226 ALA A C 1
ATOM 1737 O O . ALA A 1 226 ? -27.250 -6.490 48.727 1.00 82.06 226 ALA A O 1
ATOM 1738 N N . LEU A 1 227 ? -26.507 -4.461 49.358 1.00 83.56 227 LEU A N 1
ATOM 1739 C CA . LEU A 1 227 ? -26.404 -3.899 48.012 1.00 83.56 227 LEU A CA 1
ATOM 1740 C C . LEU A 1 227 ? -25.351 -4.640 47.172 1.00 83.56 227 LEU A C 1
ATOM 1742 O O . LEU A 1 227 ? -25.645 -5.049 46.052 1.00 83.56 227 LEU A O 1
ATOM 1746 N N . LEU A 1 228 ? -24.162 -4.889 47.731 1.00 81.69 228 LEU A N 1
ATOM 1747 C CA . LEU A 1 228 ? -23.089 -5.643 47.068 1.00 81.69 228 LEU A CA 1
ATOM 1748 C C . LEU A 1 228 ? -23.504 -7.076 46.699 1.00 81.69 228 LEU A C 1
ATOM 1750 O O . LEU A 1 228 ? -23.209 -7.528 45.594 1.00 81.69 228 LEU A O 1
ATOM 1754 N N . GLU A 1 229 ? -24.221 -7.784 47.574 1.00 83.06 229 GLU A N 1
ATOM 1755 C CA . GLU A 1 229 ? -24.737 -9.123 47.248 1.00 83.06 229 GLU A CA 1
ATOM 1756 C C . GLU A 1 229 ? -25.844 -9.080 46.180 1.00 83.06 229 GLU A C 1
ATOM 1758 O O . GLU A 1 229 ? -25.882 -9.949 45.307 1.00 83.06 229 GLU A O 1
ATOM 1763 N N . SER A 1 230 ? -26.682 -8.038 46.168 1.00 83.69 230 SER A N 1
ATOM 1764 C CA . SER A 1 230 ? -27.686 -7.829 45.110 1.00 83.69 230 SER A CA 1
ATOM 1765 C C . SER A 1 230 ? -27.031 -7.571 43.747 1.00 83.69 230 SER A C 1
ATOM 1767 O O . SER A 1 230 ? -27.411 -8.186 42.752 1.00 83.69 230 SER A O 1
ATOM 1769 N N . ILE A 1 231 ? -25.982 -6.741 43.711 1.00 84.44 231 ILE A N 1
ATOM 1770 C CA . ILE A 1 231 ? -25.162 -6.489 42.515 1.00 84.44 231 ILE A CA 1
ATOM 1771 C C . ILE A 1 231 ? -24.509 -7.784 42.028 1.00 84.44 231 ILE A C 1
ATOM 1773 O O . ILE A 1 231 ? -24.612 -8.141 40.858 1.00 84.44 231 ILE A O 1
ATOM 1777 N N . LYS A 1 232 ? -23.876 -8.535 42.930 1.00 83.00 232 LYS A N 1
ATOM 1778 C CA . LYS A 1 232 ? -23.221 -9.808 42.608 1.00 83.00 232 LYS A CA 1
ATOM 1779 C C . LYS A 1 232 ? -24.200 -10.830 42.033 1.00 83.00 232 LYS A C 1
ATOM 1781 O O . LYS A 1 232 ? -23.835 -11.586 41.137 1.00 83.00 232 LYS A O 1
ATOM 1786 N N . GLN A 1 233 ? -25.438 -10.857 42.522 1.00 83.19 233 GLN A N 1
ATOM 1787 C CA . GLN A 1 233 ? -26.477 -11.732 41.992 1.00 83.19 233 GLN A CA 1
ATOM 1788 C C . GLN A 1 233 ? -26.986 -11.271 40.619 1.00 83.19 233 GLN A C 1
ATOM 1790 O O . GLN A 1 233 ? -27.210 -12.119 39.757 1.00 83.19 233 GLN A O 1
ATOM 1795 N N . ALA A 1 234 ? -27.111 -9.962 40.393 1.00 83.31 234 ALA A N 1
ATOM 1796 C CA . ALA A 1 234 ? -27.512 -9.397 39.105 1.00 83.31 234 ALA A CA 1
ATOM 1797 C C . ALA A 1 234 ? -26.464 -9.643 38.004 1.00 83.31 234 ALA A C 1
ATOM 1799 O O . ALA A 1 234 ? -26.805 -10.022 36.887 1.00 83.31 234 ALA A O 1
ATOM 1800 N N . VAL A 1 235 ? -25.176 -9.508 38.331 1.00 81.06 235 VAL A N 1
ATOM 1801 C CA . VAL A 1 235 ? -24.072 -9.664 37.366 1.00 81.06 235 VAL A CA 1
ATOM 1802 C C . VAL A 1 235 ? -23.783 -11.135 37.029 1.00 81.06 235 VAL A C 1
ATOM 1804 O O . VAL A 1 235 ? -23.322 -11.430 35.930 1.00 81.06 235 VAL A O 1
ATOM 1807 N N . LYS A 1 236 ? -24.121 -12.090 37.911 1.00 78.56 236 LYS A N 1
ATOM 1808 C CA . LYS A 1 236 ? -23.960 -13.541 37.663 1.00 78.56 236 LYS A CA 1
ATOM 1809 C C . LYS A 1 236 ? -24.702 -14.066 36.425 1.00 78.56 236 LYS A C 1
ATOM 1811 O O . LYS A 1 236 ? -24.385 -15.161 35.971 1.00 78.56 236 LYS A O 1
ATOM 1816 N N . GLY A 1 237 ? -25.705 -13.344 35.920 1.00 68.75 237 GLY A N 1
ATOM 1817 C CA . GLY A 1 237 ? -26.482 -13.744 34.743 1.00 68.75 237 GLY A CA 1
ATOM 1818 C C . GLY A 1 237 ? -25.826 -13.414 33.397 1.00 68.75 237 GLY A C 1
ATOM 1819 O O . GLY A 1 237 ? -26.246 -13.958 32.373 1.00 68.75 237 GLY A O 1
ATOM 1820 N N . ILE A 1 238 ? -24.804 -12.553 33.383 1.00 76.81 238 ILE A N 1
ATOM 1821 C CA . ILE A 1 238 ? -24.138 -12.102 32.157 1.00 76.81 238 ILE A CA 1
ATOM 1822 C C . ILE A 1 238 ? -23.209 -13.218 31.673 1.00 76.81 238 ILE A C 1
ATOM 1824 O O . ILE A 1 238 ? -22.181 -13.494 32.287 1.00 76.81 238 ILE A O 1
ATOM 1828 N N . HIS A 1 239 ? -23.596 -13.884 30.586 1.00 60.44 239 HIS A N 1
ATOM 1829 C CA . HIS A 1 239 ? -22.740 -14.852 29.905 1.00 60.44 239 HIS A CA 1
ATOM 1830 C C . HIS A 1 239 ? -21.821 -14.103 28.933 1.00 60.44 239 HIS A C 1
ATOM 1832 O O . HIS A 1 239 ? -22.307 -13.296 28.139 1.00 60.44 239 HIS A O 1
ATOM 1838 N N . VAL A 1 240 ? -20.515 -14.365 29.044 1.00 56.84 240 VAL A N 1
ATOM 1839 C CA . VAL A 1 240 ? -19.447 -13.880 28.153 1.00 56.84 240 VAL A CA 1
ATOM 1840 C C . VAL A 1 240 ? -19.210 -14.901 27.052 1.00 56.84 240 VAL A C 1
ATOM 1842 O O . VAL A 1 240 ? -19.144 -16.104 27.398 1.00 56.84 240 VAL A O 1
#

pLDDT: mean 78.37, std 17.6, range [31.69, 98.56]

Foldseek 3Di:
DDDPPPQAEPDPPDPQAAFCVRPDGGHRYLNRGVVNVVVVVVDPDDDDDDPDPPDDDDAQDAVDPPDRQAAFCVRPDGGHNYLNRDVVNVVVVVVPPVPPVVPPPPPPPPPPPVVVVVVVVVVVVVVVVVVVVVVVVVVVVVVVVVVVVVVVVVVVVVVVVVVVVVVVVVVVVVVVVLLVLLLVLCQPADDPPDDGDDPVCSVVVVVVLVVLVVPVPPPDDPVSVVSNVSSVVSSVPRDD

Secondary structure (DSSP, 8-state):
----------STT--SBS-TTSS-SB--SSTT-HHHHHHHHH--SSS---TT----------SSTT--SBS-TTSS-SB--STTT-HHHHHHHHHHGGGTTTTGGGSTTS-HHHHHHHHHHHHHHHHHHHHHHHHHHHHHHHHHHHHHHHHHHHHHHHHHHHHHHHHHHHHHHHHHHHHHHHHHHHTT---TT--S--TTTHHHHHHHHHHHHHTTTS---HHHHHHHHHHHHHHTT---